Protein AF-A0A5Q4H121-F1 (afdb_monomer_lite)

Structure (mmCIF, N/CA/C/O backbone):
data_AF-A0A5Q4H121-F1
#
_entry.id   AF-A0A5Q4H121-F1
#
loop_
_atom_site.group_PDB
_atom_site.id
_atom_site.type_symbol
_atom_site.label_atom_id
_atom_site.label_alt_id
_atom_site.label_comp_id
_atom_site.label_asym_id
_atom_site.label_entity_id
_atom_site.label_seq_id
_atom_site.pdbx_PDB_ins_code
_atom_site.Cartn_x
_atom_site.Cartn_y
_atom_site.Cartn_z
_atom_site.occupancy
_atom_site.B_iso_or_equiv
_atom_site.auth_seq_id
_atom_site.auth_comp_id
_atom_site.auth_asym_id
_atom_site.auth_atom_id
_atom_site.pdbx_PDB_model_num
ATOM 1 N N . MET A 1 1 ? -42.934 6.478 48.975 1.00 35.84 1 MET A N 1
ATOM 2 C CA . MET A 1 1 ? -43.437 5.858 47.732 1.00 35.84 1 MET A CA 1
ATOM 3 C C . MET A 1 1 ? -42.306 5.049 47.126 1.00 35.84 1 MET A C 1
ATOM 5 O O . MET A 1 1 ? -41.445 5.609 46.466 1.00 35.84 1 MET A O 1
ATOM 9 N N . SER A 1 2 ? -42.240 3.762 47.444 1.00 44.06 2 SER A N 1
ATOM 10 C CA . SER A 1 2 ? -41.213 2.835 46.962 1.00 44.06 2 SER A CA 1
ATOM 11 C C . SER A 1 2 ? -41.875 1.890 45.965 1.00 44.06 2 SER A C 1
ATOM 13 O O . SER A 1 2 ? -42.399 0.849 46.344 1.00 44.06 2 SER A O 1
ATOM 15 N N . GLY A 1 3 ? -41.929 2.310 44.700 1.00 50.41 3 GLY A N 1
ATOM 16 C CA . GLY A 1 3 ? -42.356 1.441 43.606 1.00 50.41 3 GLY A CA 1
ATOM 17 C C . GLY A 1 3 ? -41.264 0.415 43.315 1.00 50.41 3 GLY A C 1
ATOM 18 O O . GLY A 1 3 ? -40.099 0.787 43.161 1.00 50.41 3 GLY A O 1
ATOM 19 N N . SER A 1 4 ? -41.620 -0.868 43.277 1.00 53.59 4 SER A N 1
ATOM 20 C CA . SER A 1 4 ? -40.728 -1.918 42.792 1.00 53.59 4 SER A CA 1
ATOM 21 C C . SER A 1 4 ? -40.467 -1.703 41.298 1.00 53.59 4 SER A C 1
ATOM 23 O O . SER A 1 4 ? -41.396 -1.583 40.501 1.00 53.59 4 SER A O 1
ATOM 25 N N . ALA A 1 5 ? -39.196 -1.602 40.911 1.00 60.19 5 ALA A N 1
ATOM 26 C CA . ALA A 1 5 ? -38.802 -1.531 39.510 1.00 60.19 5 ALA A CA 1
ATOM 27 C C . ALA A 1 5 ? -38.910 -2.930 38.885 1.00 60.19 5 ALA A C 1
ATOM 29 O O . ALA A 1 5 ? -38.415 -3.905 39.454 1.00 60.19 5 ALA A O 1
ATOM 30 N N . HIS A 1 6 ? -39.557 -3.036 37.723 1.00 54.53 6 HIS A N 1
ATOM 31 C CA . HIS A 1 6 ? -39.726 -4.301 37.010 1.00 54.53 6 HIS A CA 1
ATOM 32 C C . HIS A 1 6 ? -38.484 -4.580 36.149 1.00 54.53 6 HIS A C 1
ATOM 34 O O . HIS A 1 6 ? -38.375 -4.116 35.015 1.00 54.53 6 HIS A O 1
ATOM 40 N N . ILE A 1 7 ? -37.504 -5.279 36.726 1.00 62.91 7 ILE A N 1
ATOM 41 C CA . ILE A 1 7 ? -36.256 -5.643 36.042 1.00 62.91 7 ILE A CA 1
ATOM 42 C C . ILE A 1 7 ? -36.539 -6.844 35.138 1.00 62.91 7 ILE A C 1
ATOM 44 O O . ILE A 1 7 ? -36.880 -7.916 35.626 1.00 62.91 7 ILE A O 1
ATOM 48 N N . THR A 1 8 ? -36.424 -6.655 33.824 1.00 66.81 8 THR A N 1
ATOM 49 C CA . THR A 1 8 ? -36.799 -7.667 32.822 1.00 66.81 8 THR A CA 1
ATOM 50 C C . THR A 1 8 ? -35.635 -8.559 32.388 1.00 66.81 8 THR A C 1
ATOM 52 O O . THR A 1 8 ? -35.878 -9.711 32.049 1.00 66.81 8 THR A O 1
ATOM 55 N N . SER A 1 9 ? -34.384 -8.078 32.400 1.00 70.00 9 SER A N 1
ATOM 56 C CA . SER A 1 9 ? -33.215 -8.930 32.123 1.00 70.00 9 SER A CA 1
ATOM 57 C C . SER A 1 9 ? -31.895 -8.293 32.570 1.00 70.00 9 SER A C 1
ATOM 59 O O . SER A 1 9 ? -31.351 -7.417 31.898 1.00 70.00 9 SER A O 1
ATOM 61 N N . THR A 1 10 ? -31.356 -8.746 33.704 1.00 79.00 10 THR A N 1
ATOM 62 C CA . THR A 1 10 ? -29.970 -8.442 34.114 1.00 79.00 10 THR A CA 1
ATOM 63 C C . THR A 1 10 ? -28.960 -9.188 33.233 1.00 79.00 10 THR A C 1
ATOM 65 O O . THR A 1 10 ? -27.853 -8.702 32.998 1.00 79.00 10 THR A O 1
ATOM 68 N N . ASP A 1 11 ? -29.359 -10.337 32.684 1.00 84.25 11 ASP A N 1
ATOM 69 C CA . ASP A 1 11 ? -28.524 -11.165 31.812 1.00 84.25 11 ASP A CA 1
ATOM 70 C C . ASP A 1 11 ? -28.202 -10.476 30.486 1.00 84.25 11 ASP A C 1
ATOM 72 O O . ASP A 1 11 ? -27.066 -10.559 30.029 1.00 84.25 11 ASP A O 1
ATOM 76 N N . ALA A 1 12 ? -29.128 -9.683 29.935 1.00 88.25 12 ALA A N 1
ATOM 77 C CA . ALA A 1 12 ? -28.879 -8.896 28.727 1.00 88.25 12 ALA A CA 1
ATOM 78 C C . ALA A 1 12 ? -27.703 -7.911 28.887 1.00 88.25 12 ALA A C 1
ATOM 80 O O . ALA A 1 12 ? -26.950 -7.676 27.944 1.00 88.25 12 ALA A O 1
ATOM 81 N N . ILE A 1 13 ? -27.505 -7.345 30.086 1.00 89.44 13 ILE A N 1
ATOM 82 C CA . ILE A 1 13 ? -26.379 -6.435 30.364 1.00 89.44 13 ILE A CA 1
ATOM 83 C C . ILE A 1 13 ? -25.061 -7.215 30.419 1.00 89.44 13 ILE A C 1
ATOM 85 O O . ILE A 1 13 ? -24.038 -6.730 29.930 1.00 89.44 13 ILE A O 1
ATOM 89 N N . ARG A 1 14 ? -25.078 -8.429 30.988 1.00 90.44 14 ARG A N 1
ATOM 90 C CA . ARG A 1 14 ? -23.909 -9.320 31.028 1.00 90.44 14 ARG A CA 1
ATOM 91 C C . ARG A 1 14 ? -23.522 -9.795 29.629 1.00 90.44 14 ARG A C 1
ATOM 93 O O . ARG A 1 14 ? -22.347 -9.734 29.280 1.00 90.44 14 ARG A O 1
ATOM 100 N N . GLU A 1 15 ? -24.500 -10.196 28.825 1.00 92.19 15 GLU A N 1
ATOM 101 C CA . GLU A 1 15 ? -24.297 -10.617 27.437 1.00 92.19 15 GLU A CA 1
ATOM 102 C C . GLU A 1 15 ? -23.758 -9.468 26.579 1.00 92.19 15 GLU A C 1
ATOM 104 O O . GLU A 1 15 ? -22.763 -9.633 25.879 1.00 92.19 15 GLU A O 1
ATOM 109 N N . PHE A 1 16 ? -24.323 -8.263 26.711 1.00 92.56 16 PHE A N 1
ATOM 110 C CA . PHE A 1 16 ? -23.808 -7.084 26.015 1.00 92.56 16 PHE A CA 1
ATOM 111 C C . PHE A 1 16 ? -22.363 -6.752 26.413 1.00 92.56 16 PHE A C 1
ATOM 113 O O . PHE A 1 16 ? -21.539 -6.435 25.556 1.00 92.56 16 PHE A O 1
ATOM 120 N N . ARG A 1 17 ? -22.021 -6.858 27.705 1.00 94.81 17 ARG A N 1
ATOM 121 C CA . ARG A 1 17 ? -20.640 -6.678 28.176 1.00 94.81 17 ARG A CA 1
ATOM 122 C C . ARG A 1 17 ? -19.696 -7.713 27.555 1.00 94.81 17 ARG A C 1
ATOM 124 O O . ARG A 1 17 ? -18.610 -7.327 27.131 1.00 94.81 17 ARG A O 1
ATOM 131 N N . ALA A 1 18 ? -20.092 -8.983 27.503 1.00 94.94 18 ALA A N 1
ATOM 132 C CA . ALA A 1 18 ? -19.292 -10.042 26.889 1.00 94.94 18 ALA A CA 1
ATOM 133 C C . ALA A 1 18 ? -19.081 -9.788 25.387 1.00 94.94 18 ALA A C 1
ATOM 135 O O . ALA A 1 18 ? -17.943 -9.787 24.924 1.00 94.94 18 ALA A O 1
ATOM 136 N N . ALA A 1 19 ? -20.146 -9.440 24.659 1.00 96.06 19 ALA A N 1
ATOM 137 C CA . ALA A 1 19 ? -20.067 -9.090 23.241 1.00 96.06 19 ALA A CA 1
ATOM 138 C C . ALA A 1 19 ? -19.142 -7.886 22.982 1.00 96.06 19 ALA A C 1
ATOM 140 O O . ALA A 1 19 ? -18.393 -7.867 22.009 1.00 96.06 19 ALA A O 1
ATOM 141 N N . LEU A 1 20 ? -19.139 -6.883 23.869 1.00 96.00 20 LEU A N 1
ATOM 142 C CA . LEU A 1 20 ? -18.186 -5.775 23.786 1.00 96.00 20 LEU A CA 1
ATOM 143 C C . LEU A 1 20 ? -16.739 -6.246 24.003 1.00 96.00 20 LEU A C 1
ATOM 145 O O . LEU A 1 20 ? -15.843 -5.801 23.295 1.00 96.00 20 LEU A O 1
ATOM 149 N N . GLN A 1 21 ? -16.482 -7.149 24.948 1.00 96.31 21 GLN A N 1
ATOM 150 C CA . GLN A 1 21 ? -15.130 -7.683 25.152 1.00 96.31 21 GLN A CA 1
ATOM 151 C C . GLN A 1 21 ? -14.617 -8.450 23.928 1.00 96.31 21 GLN A C 1
ATOM 153 O O . GLN A 1 21 ? -13.456 -8.291 23.560 1.00 96.31 21 GLN A O 1
ATOM 158 N N . GLU A 1 22 ? -15.475 -9.234 23.276 1.00 96.94 22 GLU A N 1
ATOM 159 C CA . GLU A 1 22 ? -15.139 -9.906 22.015 1.00 96.94 22 GLU A CA 1
ATOM 160 C C . GLU A 1 22 ? -14.856 -8.888 20.903 1.00 96.94 22 GLU A C 1
ATOM 162 O O . GLU A 1 22 ? -13.819 -8.960 20.242 1.00 96.94 22 GLU A O 1
ATOM 167 N N . TYR A 1 23 ? -15.711 -7.870 20.776 1.00 95.69 23 TYR A N 1
ATOM 168 C CA . TYR A 1 23 ? -15.521 -6.785 19.816 1.00 95.69 23 TYR A CA 1
ATOM 169 C C . TYR A 1 23 ? -14.195 -6.032 20.009 1.00 95.69 23 TYR A C 1
ATOM 171 O O . TYR A 1 23 ? -13.566 -5.667 19.018 1.00 95.69 23 TYR A O 1
ATOM 179 N N . ASP A 1 24 ? -13.736 -5.816 21.249 1.00 96.75 24 ASP A N 1
ATOM 180 C CA . ASP A 1 24 ? -12.435 -5.183 21.528 1.00 96.75 24 ASP A CA 1
ATOM 181 C C . ASP A 1 24 ? -11.267 -5.987 20.946 1.00 96.75 24 ASP A C 1
ATOM 183 O O . ASP A 1 24 ? -10.360 -5.422 20.332 1.00 96.75 24 ASP A O 1
ATOM 187 N N . LEU A 1 25 ? -11.308 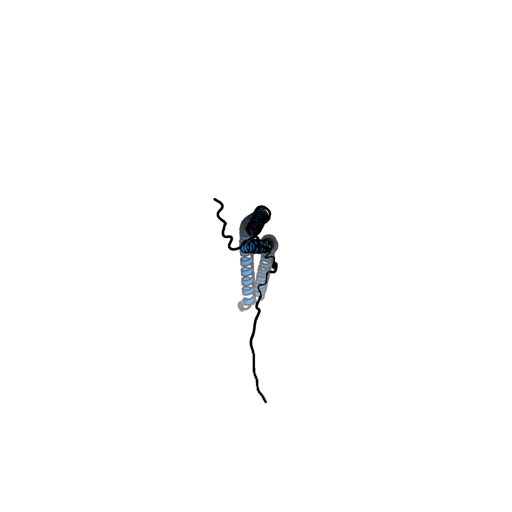-7.313 21.083 1.00 96.12 25 LEU A N 1
ATOM 188 C CA . LEU A 1 25 ? -10.287 -8.191 20.513 1.00 96.12 25 LEU A CA 1
ATOM 189 C C . LEU A 1 25 ? -10.312 -8.135 18.981 1.00 96.12 25 LEU A C 1
ATOM 191 O O . LEU A 1 25 ? -9.265 -7.952 18.356 1.00 96.12 25 LEU A O 1
ATOM 195 N N . GLU A 1 26 ? -11.502 -8.231 18.385 1.00 97.75 26 GLU A N 1
ATOM 196 C CA . GLU A 1 26 ? -11.682 -8.188 16.931 1.00 97.75 26 GLU A CA 1
ATOM 197 C C . GLU A 1 26 ? -11.215 -6.861 16.326 1.00 97.75 26 GLU A C 1
ATOM 199 O O . GLU A 1 26 ? -10.491 -6.842 15.327 1.00 97.75 26 GLU A O 1
ATOM 204 N N . ILE A 1 27 ? -11.588 -5.729 16.930 1.00 97.19 27 ILE A N 1
ATOM 205 C CA . ILE A 1 27 ? -11.243 -4.420 16.378 1.00 97.19 27 ILE A CA 1
ATOM 206 C C . ILE A 1 27 ? -9.757 -4.102 16.538 1.00 97.19 27 ILE A C 1
ATOM 208 O O . ILE A 1 27 ? -9.165 -3.492 15.646 1.00 97.19 27 ILE A O 1
ATOM 212 N N . ARG A 1 28 ? -9.124 -4.541 17.633 1.00 96.81 28 ARG A N 1
ATOM 213 C CA . ARG A 1 28 ? -7.676 -4.386 17.828 1.00 96.81 28 ARG A CA 1
ATOM 214 C C . ARG A 1 28 ? -6.895 -5.185 16.794 1.00 96.81 28 ARG A C 1
ATOM 216 O O . ARG A 1 28 ? -5.954 -4.645 16.207 1.00 96.81 28 ARG A O 1
ATOM 223 N N . ASP A 1 29 ? -7.309 -6.421 16.528 1.00 97.50 29 ASP A N 1
ATOM 224 C CA . ASP A 1 29 ? -6.712 -7.238 15.472 1.00 97.50 29 ASP A CA 1
ATOM 225 C C . ASP A 1 29 ? -6.911 -6.593 14.091 1.00 97.50 29 ASP A C 1
ATOM 227 O O . ASP A 1 29 ? -5.948 -6.391 13.348 1.00 97.50 29 ASP A O 1
ATOM 231 N N . ALA A 1 30 ? -8.127 -6.134 13.779 1.00 97.44 30 ALA A N 1
ATOM 232 C CA . ALA A 1 30 ? -8.415 -5.441 12.525 1.00 97.44 30 ALA A CA 1
ATOM 233 C C . ALA A 1 30 ? -7.553 -4.177 12.335 1.00 97.44 30 ALA A C 1
ATOM 235 O O . ALA A 1 30 ? -6.999 -3.959 11.253 1.00 97.44 30 ALA A O 1
ATOM 236 N N . ILE A 1 31 ? -7.380 -3.354 13.378 1.00 96.94 31 ILE A N 1
ATOM 237 C CA . ILE A 1 31 ? -6.499 -2.176 13.340 1.00 96.94 31 ILE A CA 1
ATOM 238 C C . ILE A 1 31 ? -5.052 -2.596 13.062 1.00 96.94 31 ILE A C 1
ATOM 240 O O . ILE A 1 31 ? -4.403 -2.011 12.191 1.00 96.94 31 ILE A O 1
ATOM 244 N N . ALA A 1 32 ? -4.544 -3.618 13.757 1.00 96.38 32 ALA A N 1
ATOM 245 C CA . ALA A 1 32 ? -3.180 -4.104 13.570 1.00 96.38 32 ALA A CA 1
ATOM 246 C C . ALA A 1 32 ? -2.942 -4.609 12.135 1.00 96.38 32 ALA A C 1
ATOM 248 O O . ALA A 1 32 ? -1.938 -4.253 11.505 1.00 96.38 32 ALA A O 1
ATOM 249 N N . GLN A 1 33 ? -3.888 -5.373 11.584 1.00 97.06 33 GLN A N 1
ATOM 250 C CA . GLN A 1 33 ? -3.829 -5.851 10.204 1.00 97.06 33 GLN A CA 1
ATOM 251 C C . GLN A 1 33 ? -3.822 -4.694 9.201 1.00 97.06 33 GLN A C 1
ATOM 253 O O . GLN A 1 33 ? -3.001 -4.675 8.279 1.00 97.06 33 GLN A O 1
ATOM 258 N N . LEU A 1 34 ? -4.696 -3.702 9.382 1.00 96.44 34 LEU A N 1
ATOM 259 C CA . LEU A 1 34 ? -4.767 -2.552 8.484 1.00 96.44 34 LEU A CA 1
ATOM 260 C C . LEU A 1 34 ? -3.489 -1.705 8.531 1.00 96.44 34 LEU A C 1
ATOM 262 O O . LEU A 1 34 ? -2.991 -1.310 7.475 1.00 96.44 34 LEU A O 1
ATOM 266 N N . LEU A 1 35 ? -2.914 -1.479 9.716 1.00 95.50 35 LEU A N 1
ATOM 267 C CA . LEU A 1 35 ? -1.634 -0.778 9.868 1.00 95.50 35 LEU A CA 1
ATOM 268 C C . LEU A 1 35 ? -0.490 -1.523 9.169 1.00 95.50 35 LEU A C 1
ATOM 270 O O . LEU A 1 35 ? 0.343 -0.901 8.503 1.00 95.50 35 LEU A O 1
ATOM 274 N N . LEU A 1 36 ? -0.466 -2.856 9.257 1.00 96.69 36 LEU A N 1
ATOM 275 C CA . LEU A 1 36 ? 0.520 -3.673 8.552 1.00 96.69 36 LEU A CA 1
ATOM 276 C C . LEU A 1 36 ? 0.379 -3.551 7.028 1.00 96.69 36 LEU A C 1
ATOM 278 O O . LEU A 1 36 ? 1.380 -3.370 6.330 1.00 96.69 36 LEU A O 1
ATOM 282 N N . GLN A 1 37 ? -0.848 -3.615 6.500 1.00 96.31 37 GLN A N 1
ATOM 283 C CA . GLN A 1 37 ? -1.094 -3.434 5.064 1.00 96.31 37 GLN A CA 1
ATOM 284 C C . GLN A 1 37 ? -0.724 -2.024 4.597 1.00 96.31 37 GLN A C 1
ATOM 286 O O . GLN A 1 37 ? -0.125 -1.858 3.531 1.00 96.31 37 GLN A O 1
ATOM 291 N N . LEU A 1 38 ? -1.020 -1.007 5.404 1.00 96.19 38 LEU A N 1
ATOM 292 C CA . LEU A 1 38 ? -0.666 0.377 5.115 1.00 96.19 38 LEU A CA 1
ATOM 293 C C . LEU A 1 38 ? 0.850 0.562 5.019 1.00 96.19 38 LEU A C 1
ATOM 295 O O . LEU A 1 38 ? 1.356 1.109 4.041 1.00 96.19 38 LEU A O 1
ATOM 299 N N . ARG A 1 39 ? 1.595 0.024 5.987 1.00 95.38 39 ARG A N 1
ATOM 300 C CA . ARG A 1 39 ? 3.058 0.053 5.956 1.00 95.38 39 ARG A CA 1
ATOM 301 C C . ARG A 1 39 ? 3.611 -0.687 4.739 1.00 95.38 39 ARG A C 1
ATOM 303 O O . ARG A 1 39 ? 4.455 -0.150 4.030 1.00 95.38 39 ARG A O 1
ATOM 310 N N . ARG A 1 40 ? 3.107 -1.891 4.451 1.00 96.62 40 ARG A N 1
ATOM 311 C CA . ARG A 1 40 ? 3.551 -2.693 3.300 1.00 96.62 40 ARG A CA 1
ATOM 312 C C . ARG A 1 40 ? 3.297 -1.987 1.969 1.00 96.62 40 ARG A C 1
ATOM 314 O O . ARG A 1 40 ? 4.131 -2.048 1.067 1.00 96.62 40 ARG A O 1
ATOM 321 N N . THR A 1 41 ? 2.141 -1.344 1.825 1.00 95.56 41 THR A N 1
ATOM 322 C CA . THR A 1 41 ? 1.799 -0.597 0.608 1.00 95.56 41 THR A CA 1
ATOM 323 C C . THR A 1 41 ? 2.679 0.638 0.446 1.00 95.56 41 THR A C 1
ATOM 325 O O . THR A 1 41 ? 3.172 0.869 -0.660 1.00 95.56 41 THR A O 1
ATOM 328 N N . LEU A 1 42 ? 2.951 1.374 1.528 1.00 96.31 42 LEU A N 1
ATOM 329 C CA . LEU A 1 42 ? 3.919 2.472 1.522 1.00 96.31 42 LEU A CA 1
ATOM 330 C C . LEU A 1 42 ? 5.312 1.993 1.118 1.00 96.31 42 LEU A C 1
ATOM 332 O O . LEU A 1 42 ? 5.871 2.527 0.162 1.00 96.31 42 LEU A O 1
ATOM 336 N N . ASP A 1 43 ? 5.829 0.948 1.765 1.00 96.31 43 ASP A N 1
ATOM 337 C CA . ASP A 1 43 ? 7.159 0.407 1.477 1.00 96.31 43 ASP A CA 1
ATOM 338 C C . ASP A 1 43 ? 7.288 -0.012 0.006 1.00 96.31 43 ASP A C 1
ATOM 340 O O . ASP A 1 43 ? 8.267 0.330 -0.664 1.00 96.31 43 ASP A O 1
ATOM 344 N N . TRP A 1 44 ? 6.262 -0.663 -0.544 1.00 96.75 44 TRP A N 1
ATOM 345 C CA . TRP A 1 44 ? 6.243 -1.070 -1.946 1.00 96.75 44 TRP A CA 1
ATOM 346 C C . TRP A 1 44 ? 6.243 0.118 -2.921 1.00 96.75 44 TRP A C 1
ATOM 348 O O . TRP A 1 44 ? 6.913 0.081 -3.958 1.00 96.75 44 TRP A O 1
ATOM 358 N N . VAL A 1 45 ? 5.509 1.197 -2.631 1.00 96.25 45 VAL A N 1
ATOM 359 C CA . VAL A 1 45 ? 5.507 2.389 -3.497 1.00 96.25 45 VAL A CA 1
ATOM 360 C C . VAL A 1 45 ? 6.811 3.180 -3.351 1.00 96.25 45 VAL A C 1
ATOM 362 O O . VAL A 1 45 ? 7.397 3.583 -4.362 1.00 96.25 45 VAL A O 1
ATOM 365 N N . GLU A 1 46 ? 7.258 3.413 -2.116 1.00 94.88 46 GLU A N 1
ATOM 366 C CA . GLU A 1 46 ? 8.388 4.286 -1.784 1.00 94.88 46 GLU A CA 1
ATOM 367 C C . GLU A 1 46 ? 9.750 3.661 -2.078 1.00 94.88 46 GLU A C 1
ATOM 369 O O . GLU A 1 46 ? 10.659 4.388 -2.480 1.00 94.88 46 GLU A O 1
ATOM 374 N N . HIS A 1 47 ? 9.884 2.341 -1.940 1.00 94.81 47 HIS A N 1
ATOM 375 C CA . HIS A 1 47 ? 11.152 1.641 -2.130 1.00 94.81 47 HIS A CA 1
ATOM 376 C C . HIS A 1 47 ? 11.137 0.798 -3.404 1.00 94.81 47 HIS A C 1
ATOM 378 O O . HIS A 1 47 ? 11.894 1.087 -4.337 1.00 94.81 47 HIS A O 1
ATOM 384 N N . ASP A 1 48 ? 10.252 -0.200 -3.494 1.00 96.31 48 ASP A N 1
ATOM 385 C CA . ASP A 1 48 ? 10.280 -1.156 -4.607 1.00 96.31 48 ASP A CA 1
ATOM 386 C C . ASP A 1 48 ? 10.007 -0.465 -5.943 1.00 96.31 48 ASP A C 1
ATOM 388 O O . ASP A 1 48 ? 10.820 -0.510 -6.870 1.00 96.31 48 ASP A O 1
ATOM 392 N N . ARG A 1 49 ? 8.870 0.228 -6.062 1.00 96.06 49 ARG A N 1
ATOM 393 C CA . ARG A 1 49 ? 8.471 0.870 -7.322 1.00 96.06 49 ARG A CA 1
ATOM 394 C C . ARG A 1 49 ? 9.298 2.102 -7.641 1.00 96.06 49 ARG A C 1
ATOM 396 O O . ARG A 1 49 ? 9.579 2.334 -8.820 1.00 96.06 49 ARG A O 1
ATOM 403 N N . ALA A 1 50 ? 9.727 2.850 -6.628 1.00 93.88 50 ALA A N 1
ATOM 404 C CA . ALA A 1 50 ? 10.621 3.984 -6.821 1.00 93.88 50 ALA A CA 1
ATOM 405 C C . ALA A 1 50 ? 11.998 3.564 -7.360 1.00 93.88 50 ALA A C 1
ATOM 407 O O . ALA A 1 50 ? 12.583 4.313 -8.140 1.00 93.88 50 ALA A O 1
ATOM 408 N N . ARG A 1 51 ? 12.496 2.371 -7.003 1.00 96.25 51 ARG A N 1
ATOM 409 C CA . ARG A 1 51 ? 13.753 1.817 -7.530 1.00 96.25 51 ARG A CA 1
ATOM 410 C C . ARG A 1 51 ? 13.572 1.106 -8.872 1.00 96.25 51 ARG A C 1
ATOM 412 O O . ARG A 1 51 ? 14.394 1.287 -9.769 1.00 96.25 51 ARG A O 1
ATOM 419 N N . TYR A 1 52 ? 12.503 0.322 -9.014 1.00 97.75 52 TYR A N 1
ATOM 420 C CA . TYR A 1 52 ? 12.249 -0.523 -10.182 1.00 97.75 52 TYR A CA 1
ATOM 421 C C . TYR A 1 52 ? 12.120 0.288 -11.476 1.00 97.75 52 TYR A C 1
ATOM 423 O O . TYR A 1 52 ? 12.846 0.042 -12.434 1.00 97.75 52 TYR A O 1
ATOM 431 N N . TRP A 1 53 ? 11.240 1.294 -11.516 1.00 97.75 53 TRP A N 1
ATOM 432 C CA . TRP A 1 53 ? 10.954 1.989 -12.777 1.00 97.75 53 TRP A CA 1
ATOM 433 C C . TRP A 1 53 ? 12.133 2.794 -13.341 1.00 97.75 53 TRP A C 1
ATOM 435 O O . TRP A 1 53 ? 12.345 2.729 -14.548 1.00 97.75 53 TRP A O 1
ATOM 445 N N . PRO A 1 54 ? 12.946 3.511 -12.542 1.00 96.88 54 PRO A N 1
ATOM 446 C CA . PRO A 1 54 ? 14.165 4.129 -13.059 1.00 96.88 54 PRO A CA 1
ATOM 447 C C . PRO A 1 54 ? 15.196 3.119 -13.573 1.00 96.88 54 PRO A C 1
ATOM 449 O O . PRO A 1 54 ? 15.900 3.419 -14.532 1.00 96.88 54 PRO A O 1
ATOM 452 N N . ALA A 1 55 ? 15.307 1.937 -12.957 1.00 97.75 55 ALA A N 1
ATOM 453 C CA . ALA A 1 55 ? 16.166 0.871 -13.473 1.00 97.75 55 ALA A CA 1
ATOM 454 C C . ALA A 1 55 ? 15.647 0.344 -14.821 1.00 97.75 55 ALA A C 1
ATOM 456 O O . ALA A 1 55 ? 16.417 0.228 -15.768 1.00 97.75 55 ALA A O 1
ATOM 457 N N . GLU A 1 56 ? 14.335 0.141 -14.938 1.00 97.75 56 GLU A N 1
ATOM 458 C CA . GLU A 1 56 ? 13.682 -0.250 -16.191 1.00 97.75 56 GLU A CA 1
ATOM 459 C C . GLU A 1 56 ? 13.821 0.796 -17.298 1.00 97.75 56 GLU A C 1
ATOM 461 O O . GLU A 1 56 ? 13.964 0.427 -18.456 1.00 97.75 56 GLU A O 1
ATOM 466 N N . VAL A 1 57 ? 13.808 2.094 -16.975 1.00 98.12 57 VAL A N 1
ATOM 467 C CA . VAL A 1 57 ? 14.070 3.148 -17.971 1.00 98.12 57 VAL A CA 1
ATOM 468 C C . VAL A 1 57 ? 15.479 3.010 -18.546 1.00 98.12 57 VAL A C 1
ATOM 470 O O . VAL A 1 57 ? 15.637 3.117 -19.758 1.00 98.12 57 VAL A O 1
ATOM 473 N N . ARG A 1 58 ? 16.487 2.736 -17.706 1.00 97.88 58 ARG A N 1
ATOM 474 C CA . ARG A 1 58 ? 17.868 2.515 -18.169 1.00 97.88 58 ARG A CA 1
ATOM 475 C C . ARG A 1 58 ? 17.948 1.276 -19.058 1.00 97.88 58 ARG A C 1
ATOM 477 O O . ARG A 1 58 ? 18.341 1.394 -20.209 1.00 97.88 58 ARG A O 1
ATOM 484 N N . ALA A 1 59 ? 17.441 0.141 -18.577 1.00 97.75 59 ALA A N 1
ATOM 485 C CA . ALA A 1 59 ? 17.435 -1.108 -19.338 1.00 97.75 59 ALA A CA 1
ATOM 486 C C . ALA A 1 59 ? 16.682 -0.985 -20.678 1.00 97.75 59 ALA A C 1
ATOM 488 O O . ALA A 1 59 ? 17.134 -1.492 -21.701 1.00 97.75 59 ALA A O 1
ATOM 489 N N . ALA A 1 60 ? 15.545 -0.283 -20.699 1.00 97.00 60 ALA A N 1
ATOM 490 C CA . ALA A 1 60 ? 14.789 -0.047 -21.925 1.00 97.00 60 ALA A CA 1
ATOM 491 C C . ALA A 1 60 ? 15.507 0.916 -22.882 1.00 97.00 60 ALA A C 1
ATOM 493 O O . ALA A 1 60 ? 15.418 0.731 -24.092 1.00 97.00 60 ALA A O 1
ATOM 494 N N . SER A 1 61 ? 16.217 1.921 -22.361 1.00 97.62 61 SER A N 1
ATOM 495 C CA . SER A 1 61 ? 17.057 2.814 -23.167 1.00 97.62 61 SER A CA 1
ATOM 496 C C . SER A 1 61 ? 18.201 2.045 -23.826 1.00 97.62 61 SER A C 1
ATOM 498 O O . SER A 1 61 ? 18.414 2.185 -25.028 1.00 97.62 61 SER A O 1
ATOM 500 N N . ASP A 1 62 ? 18.883 1.183 -23.071 1.00 98.12 62 ASP A N 1
ATOM 501 C CA . ASP A 1 62 ? 19.959 0.337 -23.593 1.00 98.12 62 ASP A CA 1
ATOM 502 C C . ASP A 1 62 ? 19.425 -0.610 -24.680 1.00 98.12 62 ASP A C 1
ATOM 504 O O . ASP A 1 62 ? 20.020 -0.735 -25.749 1.00 98.12 62 ASP A O 1
ATOM 508 N N . ALA A 1 63 ? 18.245 -1.204 -24.466 1.00 97.56 63 ALA A N 1
ATOM 509 C CA . ALA A 1 63 ? 17.583 -2.050 -25.459 1.00 97.56 63 ALA A CA 1
ATOM 510 C C . ALA A 1 63 ? 17.204 -1.293 -26.745 1.00 97.56 63 ALA A C 1
ATOM 512 O O . ALA A 1 63 ? 17.251 -1.869 -27.831 1.00 97.56 63 ALA A O 1
ATOM 513 N N . VAL A 1 64 ? 16.835 -0.010 -26.650 1.00 98.06 64 VAL A N 1
ATOM 514 C CA . VAL A 1 64 ? 16.576 0.823 -27.835 1.00 98.06 64 VAL A CA 1
ATOM 515 C C . VAL A 1 64 ? 17.857 1.055 -28.625 1.00 98.06 64 VAL A C 1
ATOM 517 O O . VAL A 1 64 ? 17.817 0.920 -29.845 1.00 98.06 64 VAL A O 1
ATOM 520 N N . ILE A 1 65 ? 18.972 1.356 -27.956 1.00 98.00 65 ILE A N 1
ATOM 521 C CA . ILE A 1 65 ? 20.275 1.548 -28.612 1.00 98.00 65 ILE A CA 1
ATOM 522 C C . ILE A 1 65 ? 20.697 0.256 -29.321 1.00 98.00 65 ILE A C 1
ATOM 524 O O . ILE A 1 65 ? 20.976 0.278 -30.516 1.00 98.00 65 ILE A O 1
ATOM 528 N N . GLN A 1 66 ? 20.630 -0.888 -28.632 1.00 97.38 66 GLN A N 1
ATOM 529 C CA . GLN A 1 66 ? 20.959 -2.183 -29.238 1.00 97.38 66 GLN A CA 1
ATOM 530 C C . GLN A 1 66 ? 20.084 -2.494 -30.459 1.00 97.38 66 GLN A C 1
ATOM 532 O O . GLN A 1 66 ? 20.603 -2.863 -31.508 1.00 97.38 66 GLN A O 1
ATOM 537 N N . ALA A 1 67 ? 18.770 -2.263 -30.369 1.00 96.81 67 ALA A N 1
ATOM 538 C CA . ALA A 1 67 ? 17.864 -2.487 -31.494 1.00 96.81 67 ALA A CA 1
ATOM 539 C C . ALA A 1 67 ? 18.108 -1.520 -32.672 1.00 96.81 67 ALA A C 1
ATOM 541 O O . ALA A 1 67 ? 17.855 -1.880 -33.822 1.00 96.81 67 ALA A O 1
ATOM 542 N N . GLN A 1 68 ? 18.587 -0.296 -32.414 1.00 96.75 68 GLN A N 1
ATOM 543 C CA . GLN A 1 68 ? 19.020 0.630 -33.467 1.00 96.75 68 GLN A CA 1
ATOM 544 C C . GLN A 1 68 ? 20.278 0.119 -34.166 1.00 96.75 68 GLN A C 1
ATOM 546 O O . GLN A 1 68 ? 20.325 0.120 -35.396 1.00 96.75 68 GLN A O 1
ATOM 551 N N . ASP A 1 69 ? 21.256 -0.358 -33.397 1.00 97.00 69 ASP A N 1
ATOM 552 C CA . ASP A 1 69 ? 22.498 -0.907 -33.934 1.00 97.00 69 ASP A CA 1
ATOM 553 C C . ASP A 1 69 ? 22.245 -2.187 -34.744 1.00 97.00 69 ASP A C 1
ATOM 555 O O . ASP A 1 69 ? 22.801 -2.351 -35.829 1.00 97.00 69 ASP A O 1
ATOM 559 N N . ASP A 1 70 ? 21.372 -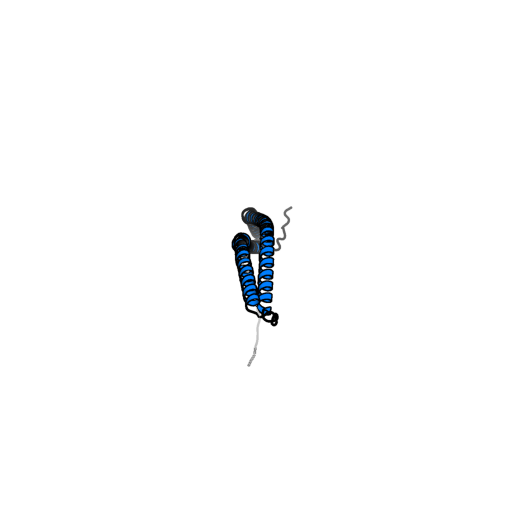3.079 -34.263 1.00 94.12 70 ASP A N 1
ATOM 560 C CA . ASP A 1 70 ? 20.942 -4.285 -34.984 1.00 94.12 70 ASP A CA 1
ATOM 561 C C . ASP A 1 70 ? 20.258 -3.949 -36.307 1.00 94.12 70 ASP A C 1
ATOM 563 O O . ASP A 1 70 ? 20.546 -4.564 -37.338 1.00 94.12 70 ASP A O 1
ATOM 567 N N . LEU A 1 71 ? 19.369 -2.953 -36.294 1.00 93.75 71 LEU A N 1
ATOM 568 C CA . LEU A 1 71 ? 18.705 -2.494 -37.505 1.00 93.75 71 LEU A CA 1
ATOM 569 C C . LEU A 1 71 ? 19.717 -1.909 -38.498 1.00 93.75 71 LEU A C 1
ATOM 571 O O . LEU A 1 71 ? 19.682 -2.273 -39.670 1.00 93.75 71 LEU A O 1
ATOM 575 N N . ALA A 1 72 ? 20.653 -1.075 -38.040 1.00 92.44 72 ALA A N 1
ATOM 576 C CA . ALA A 1 72 ? 21.695 -0.494 -38.887 1.00 92.44 72 ALA A CA 1
ATOM 577 C C . ALA A 1 72 ? 22.647 -1.560 -39.466 1.00 92.44 72 ALA A C 1
ATOM 579 O O . ALA A 1 72 ? 23.023 -1.502 -40.642 1.00 92.44 72 ALA A O 1
ATOM 580 N N . ARG A 1 73 ? 23.004 -2.582 -38.674 1.00 91.38 73 ARG A N 1
ATOM 581 C CA . ARG A 1 73 ? 23.774 -3.744 -39.150 1.00 91.38 73 ARG A CA 1
ATOM 582 C C . ARG A 1 73 ? 23.013 -4.519 -40.221 1.00 91.38 73 ARG A C 1
ATOM 584 O O . ARG A 1 73 ? 23.582 -4.834 -41.260 1.00 91.38 73 ARG A O 1
ATOM 591 N N . CYS A 1 74 ? 21.731 -4.783 -39.995 1.00 89.62 74 CYS A N 1
ATOM 592 C CA . CYS A 1 74 ? 20.891 -5.477 -40.962 1.00 89.62 74 CYS A CA 1
ATOM 593 C C . CYS A 1 74 ? 20.753 -4.673 -42.269 1.00 89.62 74 CYS A C 1
ATOM 595 O O . CYS A 1 74 ? 20.962 -5.212 -43.353 1.00 89.62 74 CYS A O 1
ATOM 597 N N . GLU A 1 75 ? 20.489 -3.366 -42.181 1.00 87.69 75 GLU A N 1
ATOM 598 C CA . GLU A 1 75 ? 20.327 -2.498 -43.354 1.00 87.69 75 GLU A CA 1
ATOM 599 C C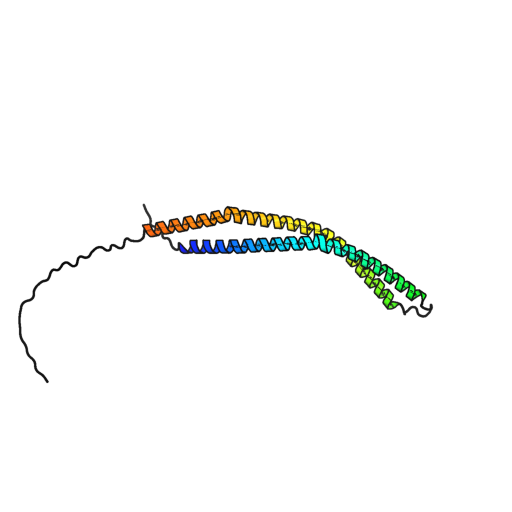 . GLU A 1 75 ? 21.622 -2.335 -44.163 1.00 87.69 75 GLU A C 1
ATOM 601 O O . GLU A 1 75 ? 21.555 -2.197 -45.383 1.00 87.69 75 GLU A O 1
ATOM 606 N N . SER A 1 76 ? 22.794 -2.400 -43.520 1.00 85.75 76 SER A N 1
ATOM 607 C CA . SER A 1 76 ? 24.092 -2.336 -44.212 1.00 85.75 76 SER A CA 1
ATOM 608 C C . SER A 1 76 ? 24.534 -3.666 -44.839 1.00 85.75 76 SER A C 1
ATOM 610 O O . SER A 1 76 ? 25.278 -3.653 -45.818 1.00 85.75 76 SER A O 1
ATOM 612 N N . ALA A 1 77 ? 24.065 -4.808 -44.326 1.00 82.56 77 ALA A N 1
ATOM 613 C CA . ALA A 1 77 ? 24.367 -6.135 -44.874 1.00 82.56 77 ALA A CA 1
ATOM 614 C C . ALA A 1 77 ? 23.536 -6.492 -46.126 1.00 82.56 77 ALA A C 1
ATOM 616 O O . ALA A 1 77 ? 23.903 -7.396 -46.880 1.00 82.56 77 ALA A O 1
ATOM 617 N N . ILE A 1 78 ? 22.419 -5.799 -46.359 1.00 75.69 78 ILE A N 1
ATOM 618 C CA . ILE A 1 78 ? 21.487 -6.074 -47.459 1.00 75.69 78 ILE A CA 1
ATOM 619 C C . ILE A 1 78 ? 21.893 -5.318 -48.734 1.00 75.69 78 ILE A C 1
ATOM 621 O O . ILE A 1 78 ? 22.152 -4.115 -48.715 1.00 75.69 78 ILE A O 1
ATOM 625 N N . ARG A 1 79 ? 21.888 -6.007 -49.886 1.00 66.62 79 ARG A N 1
ATOM 626 C CA . ARG A 1 79 ? 22.038 -5.368 -51.210 1.00 66.62 79 ARG A CA 1
ATOM 627 C C . ARG A 1 79 ? 20.851 -4.440 -51.487 1.00 66.62 79 ARG A C 1
ATOM 629 O O . ARG A 1 79 ? 19.721 -4.776 -51.156 1.00 66.62 79 ARG A O 1
ATOM 636 N N . ALA A 1 80 ? 21.085 -3.307 -52.154 1.00 62.66 80 ALA A N 1
ATOM 637 C CA . ALA A 1 80 ? 20.096 -2.234 -52.346 1.00 62.66 80 ALA A CA 1
ATOM 638 C C . ALA A 1 80 ? 18.726 -2.673 -52.925 1.00 62.66 80 ALA A C 1
ATOM 640 O O . ALA A 1 80 ? 17.732 -1.977 -52.710 1.00 62.66 80 ALA A O 1
ATOM 641 N N . GLU A 1 81 ? 18.668 -3.816 -53.614 1.00 60.94 81 GLU A N 1
ATOM 642 C CA . GLU A 1 81 ? 17.466 -4.393 -54.231 1.00 60.94 81 GLU A CA 1
ATOM 643 C C . GLU A 1 81 ? 16.573 -5.197 -53.257 1.00 60.94 81 GLU A C 1
ATOM 645 O O . GLU A 1 81 ? 15.382 -5.334 -53.521 1.00 60.94 81 GLU A O 1
ATOM 650 N N . ASP A 1 82 ? 17.075 -5.633 -52.089 1.00 64.44 82 ASP A N 1
ATOM 651 C CA . ASP A 1 82 ? 16.400 -6.604 -51.198 1.00 64.44 82 ASP A CA 1
ATOM 652 C C . ASP A 1 82 ? 15.970 -6.026 -49.827 1.00 64.44 82 ASP A C 1
ATOM 654 O O . ASP A 1 82 ? 15.988 -6.675 -48.778 1.00 64.44 82 ASP A O 1
ATOM 658 N N . ARG A 1 83 ? 15.527 -4.761 -49.818 1.00 60.00 83 ARG A N 1
ATOM 659 C CA . ARG A 1 83 ? 15.161 -3.972 -48.614 1.00 60.00 83 ARG A CA 1
ATOM 660 C C . ARG A 1 83 ? 14.082 -4.574 -47.687 1.00 60.00 83 ARG A C 1
ATOM 662 O O . ARG A 1 83 ? 13.819 -3.997 -46.633 1.00 60.00 83 ARG A O 1
ATOM 669 N N . ARG A 1 84 ? 13.426 -5.686 -48.045 1.00 59.94 84 ARG A N 1
ATOM 670 C CA . ARG A 1 84 ? 12.357 -6.324 -47.241 1.00 59.94 84 ARG A CA 1
ATOM 671 C C . ARG A 1 84 ? 12.870 -7.218 -46.099 1.00 59.94 84 ARG A C 1
ATOM 673 O O . ARG A 1 84 ? 12.052 -7.676 -45.309 1.00 59.94 84 ARG A O 1
ATOM 680 N N . SER A 1 85 ? 14.181 -7.433 -45.962 1.00 71.25 85 SER A N 1
ATOM 681 C CA . SER A 1 85 ? 14.728 -8.422 -45.016 1.00 71.25 85 SER A CA 1
ATOM 682 C C . SER A 1 85 ? 14.813 -7.983 -43.536 1.00 71.25 85 SER A C 1
ATOM 684 O O . SER A 1 85 ? 14.805 -8.861 -42.679 1.00 71.25 85 SER A O 1
ATOM 686 N N . CYS A 1 86 ? 14.817 -6.686 -43.189 1.00 84.12 86 CYS A N 1
ATOM 687 C CA . CYS A 1 86 ? 14.983 -6.233 -41.785 1.00 84.12 86 CYS A CA 1
ATOM 688 C C . CYS A 1 86 ? 13.676 -5.985 -41.008 1.00 84.12 86 CYS A C 1
ATOM 690 O O . CYS A 1 86 ? 13.625 -5.137 -40.111 1.00 84.12 86 CYS A O 1
ATOM 692 N N . TYR A 1 87 ? 12.576 -6.644 -41.382 1.00 89.19 87 TYR A N 1
ATOM 693 C CA . TYR A 1 87 ? 11.274 -6.406 -40.746 1.00 89.19 87 TYR A CA 1
ATOM 694 C C . TYR A 1 87 ? 11.298 -6.705 -39.236 1.00 89.19 87 TYR A C 1
ATOM 696 O O . TYR A 1 87 ? 10.787 -5.915 -38.442 1.00 89.19 87 TYR A O 1
ATOM 704 N N . GLU A 1 88 ? 11.952 -7.793 -38.830 1.00 90.06 88 GLU A N 1
ATOM 705 C CA . GLU A 1 88 ? 12.048 -8.210 -37.426 1.00 90.06 88 GLU A CA 1
ATOM 706 C C . GLU A 1 88 ? 12.795 -7.184 -36.565 1.00 90.06 88 GLU A C 1
ATOM 708 O O . GLU A 1 88 ? 12.326 -6.826 -35.486 1.00 90.06 88 GLU A O 1
ATOM 713 N N . GLN A 1 89 ? 13.906 -6.635 -37.062 1.00 92.88 89 GLN A N 1
ATOM 714 C CA . GLN A 1 89 ? 14.712 -5.626 -36.369 1.00 92.88 89 GLN A CA 1
ATOM 715 C C . GLN A 1 89 ? 13.943 -4.306 -36.226 1.00 92.88 89 GLN A C 1
ATOM 717 O O . GLN A 1 89 ? 13.995 -3.659 -35.178 1.00 92.88 89 GLN A O 1
ATOM 722 N N . ARG A 1 90 ? 13.157 -3.924 -37.244 1.00 93.19 90 ARG A N 1
ATOM 723 C CA . ARG A 1 90 ? 12.260 -2.757 -37.160 1.00 93.19 90 ARG A CA 1
ATOM 724 C C . ARG A 1 90 ? 11.188 -2.956 -36.094 1.00 93.19 90 ARG A C 1
ATOM 726 O O . ARG A 1 90 ? 10.977 -2.066 -35.269 1.00 93.19 90 ARG A O 1
ATOM 733 N N . MET A 1 91 ? 10.561 -4.130 -36.061 1.00 95.31 91 MET A N 1
ATOM 734 C CA . MET A 1 91 ? 9.577 -4.471 -35.032 1.00 95.31 91 MET A CA 1
ATOM 735 C C . MET A 1 91 ? 10.205 -4.494 -33.633 1.00 95.31 91 MET A C 1
ATOM 737 O O . MET A 1 91 ? 9.632 -3.931 -32.696 1.00 95.31 91 MET A O 1
ATOM 741 N N . ALA A 1 92 ? 11.396 -5.077 -33.480 1.00 94.56 92 ALA A N 1
ATOM 742 C CA . ALA A 1 92 ? 12.136 -5.099 -32.220 1.00 94.56 92 ALA A CA 1
ATOM 743 C C . ALA A 1 92 ? 12.420 -3.677 -31.707 1.00 94.56 92 ALA A C 1
ATOM 745 O O . ALA A 1 92 ? 12.148 -3.371 -30.542 1.00 94.56 92 ALA A O 1
ATOM 746 N N . LEU A 1 93 ? 12.854 -2.774 -32.593 1.00 96.75 93 LEU A N 1
ATOM 747 C CA . LEU A 1 93 ? 13.063 -1.365 -32.266 1.00 96.75 93 LEU A CA 1
ATOM 748 C C . LEU A 1 93 ? 11.769 -0.671 -31.816 1.00 96.75 93 LEU A C 1
ATOM 750 O O . LEU A 1 93 ? 11.769 0.087 -30.842 1.00 96.75 93 LEU A O 1
ATOM 754 N N . GLU A 1 94 ? 10.644 -0.924 -32.488 1.00 97.06 94 GLU A N 1
ATOM 755 C CA . GLU A 1 94 ? 9.348 -0.390 -32.061 1.00 97.06 94 GLU A CA 1
ATOM 756 C C . GLU A 1 94 ? 8.927 -0.906 -30.681 1.00 97.06 94 GLU A C 1
ATOM 758 O O . GLU A 1 94 ? 8.444 -0.127 -29.852 1.00 97.06 94 GLU A O 1
ATOM 763 N N . HIS A 1 95 ? 9.122 -2.198 -30.409 1.00 97.06 95 HIS A N 1
ATOM 764 C CA . HIS A 1 95 ? 8.848 -2.797 -29.104 1.00 97.06 95 HIS A CA 1
ATOM 765 C C . HIS A 1 95 ? 9.711 -2.182 -27.999 1.00 97.06 95 HIS A C 1
ATOM 767 O O . HIS A 1 95 ? 9.164 -1.784 -26.965 1.00 97.06 95 HIS A O 1
ATOM 773 N N . ALA A 1 96 ? 11.015 -2.025 -28.232 1.00 96.88 96 ALA A N 1
ATOM 774 C CA . ALA A 1 96 ? 11.929 -1.389 -27.289 1.00 96.88 96 ALA A CA 1
ATOM 775 C C . ALA A 1 96 ? 11.506 0.064 -26.997 1.00 96.88 96 ALA A C 1
ATOM 777 O O . ALA A 1 96 ? 11.331 0.446 -25.837 1.00 96.88 96 ALA A O 1
ATOM 778 N N . LYS A 1 97 ? 11.189 0.848 -28.038 1.00 97.62 97 LYS A N 1
ATOM 779 C CA . LYS A 1 97 ? 10.684 2.225 -27.886 1.00 97.62 97 LYS A CA 1
ATOM 780 C C . LYS A 1 97 ? 9.350 2.282 -27.133 1.00 97.62 97 LYS A C 1
ATOM 782 O O . LYS A 1 97 ? 9.133 3.188 -26.327 1.00 97.62 97 LYS A O 1
ATOM 787 N N . ARG A 1 98 ? 8.433 1.333 -27.373 1.00 98.00 98 ARG A N 1
ATOM 788 C CA . ARG A 1 98 ? 7.171 1.219 -26.615 1.00 98.00 98 ARG A CA 1
ATOM 789 C C . ARG A 1 98 ? 7.439 0.950 -25.134 1.00 98.00 98 ARG A C 1
ATOM 791 O O . ARG A 1 98 ? 6.833 1.607 -24.287 1.00 98.00 98 ARG A O 1
ATOM 798 N N . ARG A 1 99 ? 8.355 0.028 -24.822 1.00 96.88 99 ARG A N 1
ATOM 799 C CA . ARG A 1 99 ? 8.746 -0.294 -23.442 1.00 96.88 99 ARG A CA 1
ATOM 800 C C . ARG A 1 99 ? 9.365 0.911 -22.739 1.00 96.88 99 ARG A C 1
ATOM 802 O O . ARG A 1 99 ? 8.965 1.200 -21.614 1.00 96.88 99 ARG A O 1
ATOM 809 N N . GLN A 1 100 ? 10.257 1.638 -23.409 1.00 97.62 100 GLN A N 1
ATOM 810 C CA . GLN A 1 100 ? 10.870 2.851 -22.867 1.00 97.62 100 GLN A CA 1
ATOM 811 C C . GLN A 1 100 ? 9.811 3.903 -22.507 1.00 97.62 100 GLN A C 1
ATOM 813 O O . GLN A 1 100 ? 9.764 4.363 -21.366 1.00 97.62 100 GLN A O 1
ATOM 818 N N . ARG A 1 101 ? 8.891 4.215 -23.433 1.00 98.19 101 ARG A N 1
ATOM 819 C CA . ARG A 1 101 ? 7.795 5.169 -23.177 1.00 98.19 101 ARG A CA 1
ATOM 820 C C . ARG A 1 101 ? 6.930 4.757 -21.987 1.00 98.19 101 ARG A C 1
ATOM 822 O O . ARG A 1 101 ? 6.567 5.599 -21.165 1.00 98.19 101 ARG A O 1
ATOM 829 N N . LEU A 1 102 ? 6.606 3.466 -21.879 1.00 98.00 102 LEU A N 1
ATOM 830 C CA . LEU A 1 102 ? 5.849 2.936 -20.746 1.00 98.00 102 LEU A CA 1
ATOM 831 C C . LEU A 1 102 ? 6.615 3.128 -19.432 1.00 98.00 102 LEU A C 1
ATOM 833 O O . LEU A 1 102 ? 6.038 3.614 -18.462 1.00 98.00 102 LEU A O 1
ATOM 837 N N . ALA A 1 103 ? 7.900 2.772 -19.393 1.00 97.94 103 ALA A N 1
ATOM 838 C CA . ALA A 1 103 ? 8.725 2.905 -18.196 1.00 97.94 103 ALA A CA 1
ATOM 839 C C . ALA A 1 103 ? 8.814 4.373 -17.739 1.00 97.94 103 ALA A C 1
ATOM 841 O O . ALA A 1 103 ? 8.566 4.676 -16.570 1.00 97.94 103 ALA A O 1
ATOM 842 N N . GLU A 1 104 ? 9.045 5.306 -18.665 1.00 97.94 104 GLU A N 1
ATOM 843 C CA . GLU A 1 104 ? 9.065 6.747 -18.385 1.00 97.94 104 GLU A CA 1
ATOM 844 C C . GLU A 1 104 ? 7.720 7.259 -17.850 1.00 97.94 104 GLU A C 1
ATOM 846 O O . GLU A 1 104 ? 7.672 8.018 -16.875 1.00 97.94 104 GLU A O 1
ATOM 851 N N . GLN A 1 105 ? 6.606 6.823 -18.449 1.00 98.25 105 GLN A N 1
ATOM 852 C CA . GLN A 1 105 ? 5.267 7.152 -17.963 1.00 98.25 105 GLN A CA 1
ATOM 853 C C . GLN A 1 105 ? 5.067 6.635 -16.534 1.00 98.25 105 GLN A C 1
ATOM 855 O O . GLN A 1 105 ? 4.567 7.365 -15.673 1.00 98.25 105 GLN A O 1
ATOM 860 N N . LYS A 1 106 ? 5.485 5.396 -16.259 1.00 97.75 106 LYS A N 1
ATOM 861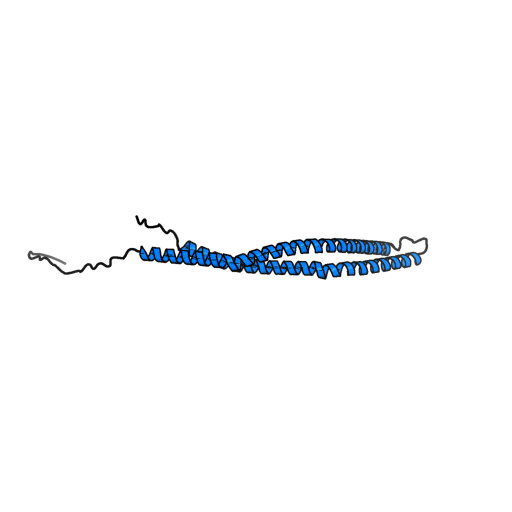 C CA . LYS A 1 106 ? 5.349 4.774 -14.940 1.00 97.75 106 LYS A CA 1
ATOM 862 C C . LYS A 1 106 ? 6.192 5.477 -13.883 1.00 97.75 106 LYS A C 1
ATOM 864 O O . LYS A 1 106 ? 5.678 5.681 -12.788 1.00 97.75 106 LYS A O 1
ATOM 869 N N . VAL A 1 107 ? 7.395 5.963 -14.205 1.00 97.88 107 VAL A N 1
ATOM 870 C CA . VAL A 1 107 ? 8.174 6.821 -13.289 1.00 97.88 107 VAL A CA 1
ATOM 871 C C . VAL A 1 107 ? 7.367 8.058 -12.877 1.00 97.88 107 VAL A C 1
ATOM 873 O O . VAL A 1 107 ? 7.286 8.375 -11.689 1.00 97.88 107 VAL A O 1
ATOM 876 N N . ARG A 1 108 ? 6.725 8.750 -13.830 1.00 97.38 108 ARG A N 1
ATOM 877 C CA . ARG A 1 108 ? 5.900 9.937 -13.527 1.00 97.38 108 ARG A CA 1
ATOM 878 C C . ARG A 1 108 ? 4.686 9.582 -12.668 1.00 97.38 108 ARG A C 1
ATOM 880 O O . ARG A 1 108 ? 4.362 10.318 -11.739 1.00 97.38 108 ARG A O 1
ATOM 887 N N . VAL A 1 109 ? 4.028 8.461 -12.966 1.00 97.06 109 VAL A N 1
ATOM 888 C CA . VAL A 1 109 ? 2.875 7.969 -12.196 1.00 97.06 109 VAL A CA 1
ATOM 889 C C . VAL A 1 109 ? 3.285 7.616 -10.770 1.00 97.06 109 VAL A C 1
ATOM 891 O O . VAL A 1 109 ? 2.643 8.091 -9.843 1.00 97.06 109 VAL A O 1
ATOM 894 N N . VAL A 1 110 ? 4.366 6.858 -10.579 1.00 97.19 110 VAL A N 1
ATOM 895 C CA . VAL A 1 110 ? 4.831 6.443 -9.247 1.00 97.19 110 VAL A CA 1
ATOM 896 C C . VAL A 1 110 ? 5.245 7.638 -8.398 1.00 97.19 110 VAL A C 1
ATOM 898 O O . VAL A 1 110 ? 4.922 7.672 -7.217 1.00 97.19 110 VAL A O 1
ATOM 901 N N . ARG A 1 111 ? 5.861 8.672 -8.987 1.00 96.31 111 ARG A N 1
ATOM 902 C CA . ARG A 1 111 ? 6.156 9.919 -8.260 1.00 96.31 111 ARG A CA 1
ATOM 903 C C . ARG A 1 111 ? 4.898 10.595 -7.711 1.00 96.31 111 ARG A C 1
ATOM 905 O O . ARG A 1 111 ? 4.910 11.027 -6.564 1.00 96.31 111 ARG A O 1
ATOM 912 N N . ARG A 1 112 ? 3.827 10.675 -8.510 1.00 96.56 112 ARG A N 1
ATOM 913 C CA . ARG A 1 112 ? 2.539 11.233 -8.058 1.00 96.56 112 ARG A CA 1
ATOM 914 C C . ARG A 1 112 ? 1.863 10.329 -7.034 1.00 96.56 112 ARG A C 1
ATOM 916 O O . ARG A 1 112 ? 1.406 10.814 -6.005 1.00 96.56 112 ARG A O 1
ATOM 923 N N . LEU A 1 113 ? 1.849 9.024 -7.303 1.00 95.31 113 LEU A N 1
ATOM 924 C CA . LEU A 1 113 ? 1.248 8.025 -6.428 1.00 95.31 113 LEU A CA 1
ATOM 925 C C . LEU A 1 113 ? 1.904 8.038 -5.049 1.00 95.31 113 LEU A C 1
ATOM 927 O O . LEU A 1 113 ? 1.197 7.993 -4.057 1.00 95.31 113 LEU A O 1
ATOM 931 N N . ARG A 1 114 ? 3.229 8.187 -4.976 1.00 95.62 114 ARG A N 1
ATOM 932 C CA . ARG A 1 114 ? 3.959 8.292 -3.710 1.00 95.62 114 ARG A CA 1
ATOM 933 C C . ARG A 1 114 ? 3.420 9.405 -2.812 1.00 95.62 114 ARG A C 1
ATOM 935 O O . ARG A 1 114 ? 3.222 9.185 -1.627 1.00 95.62 114 ARG A O 1
ATOM 942 N N . ILE A 1 115 ? 3.186 10.590 -3.375 1.00 96.19 115 ILE A N 1
ATOM 943 C CA . ILE A 1 115 ? 2.691 11.744 -2.613 1.00 96.19 1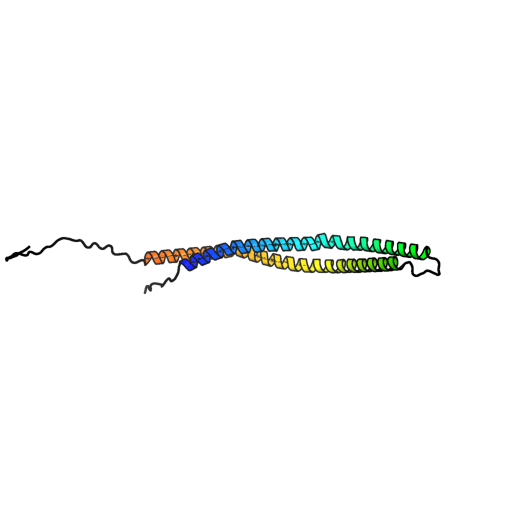15 ILE A CA 1
ATOM 944 C C . ILE A 1 115 ? 1.266 11.474 -2.121 1.00 96.19 115 ILE A C 1
ATOM 946 O O . ILE A 1 115 ? 0.988 11.631 -0.937 1.00 96.19 115 ILE A O 1
ATOM 950 N N . SER A 1 116 ? 0.388 11.026 -3.020 1.00 96.12 116 SER A N 1
ATOM 951 C CA . SER A 1 116 ? -1.018 10.762 -2.699 1.00 96.12 116 SER A CA 1
ATOM 952 C C . SER A 1 116 ? -1.183 9.622 -1.689 1.00 96.12 116 SER A C 1
ATOM 954 O O . SER A 1 116 ? -1.905 9.782 -0.713 1.00 96.12 116 SER A O 1
ATOM 956 N N . VAL A 1 117 ? -0.473 8.504 -1.864 1.00 95.62 117 VAL A N 1
ATOM 957 C CA . VAL A 1 117 ? -0.539 7.357 -0.943 1.00 95.62 117 VAL A CA 1
ATOM 958 C C . VAL A 1 117 ? -0.026 7.737 0.438 1.00 95.62 117 VAL A C 1
ATOM 960 O O . VAL A 1 117 ? -0.622 7.327 1.424 1.00 95.62 117 VAL A O 1
ATOM 963 N N . ARG A 1 118 ? 1.031 8.551 0.533 1.00 95.75 118 ARG A N 1
ATOM 964 C CA . ARG A 1 118 ? 1.542 9.016 1.825 1.00 95.75 118 ARG A CA 1
ATOM 965 C C . ARG A 1 118 ? 0.536 9.889 2.570 1.00 95.75 118 ARG A C 1
ATOM 967 O O . ARG A 1 118 ? 0.294 9.650 3.742 1.00 95.75 118 ARG A O 1
ATOM 974 N N . GLN A 1 119 ? -0.096 10.835 1.878 1.00 96.31 119 GLN A N 1
ATOM 975 C CA . GLN A 1 119 ? -1.139 11.682 2.469 1.00 96.31 119 GLN A CA 1
ATOM 976 C C . GLN A 1 119 ? -2.321 10.854 2.992 1.00 96.31 119 GLN A C 1
ATOM 978 O O . GLN A 1 119 ? -2.760 11.046 4.125 1.00 96.31 119 GLN A O 1
ATOM 983 N N . GLU A 1 120 ? -2.810 9.908 2.188 1.00 95.56 120 GLU A N 1
ATOM 984 C CA . GLU A 1 120 ? -3.903 9.020 2.595 1.00 95.56 120 GLU A CA 1
ATOM 985 C C . GLU A 1 120 ? -3.491 8.087 3.738 1.00 95.56 120 GLU A C 1
ATOM 987 O O . GLU A 1 120 ? -4.282 7.832 4.649 1.00 95.56 120 GLU A O 1
ATOM 992 N N . ALA A 1 121 ? -2.243 7.613 3.731 1.00 96.00 121 ALA A N 1
ATOM 993 C CA . ALA A 1 121 ? -1.713 6.777 4.792 1.00 96.00 121 ALA A CA 1
ATOM 994 C C . ALA A 1 121 ? -1.608 7.527 6.120 1.00 96.00 121 ALA A C 1
ATOM 996 O O . ALA A 1 121 ? -2.104 7.029 7.127 1.00 96.00 121 ALA A O 1
ATOM 997 N N . ASP A 1 122 ? -1.071 8.746 6.121 1.00 95.69 122 ASP A N 1
ATOM 998 C CA . ASP A 1 122 ? -0.992 9.580 7.322 1.00 95.69 122 ASP A CA 1
ATOM 999 C C . ASP A 1 122 ? -2.400 9.855 7.891 1.00 95.69 122 ASP A C 1
ATOM 1001 O O . ASP A 1 122 ? -2.642 9.730 9.096 1.00 95.69 122 ASP A O 1
ATOM 1005 N N . ALA A 1 123 ? -3.375 10.148 7.021 1.00 96.00 123 ALA A N 1
ATOM 1006 C CA . ALA A 1 123 ? -4.767 10.364 7.419 1.00 96.00 123 ALA A CA 1
ATOM 1007 C C . ALA A 1 123 ? -5.439 9.093 7.973 1.00 96.00 123 ALA A C 1
ATOM 1009 O O . ALA A 1 123 ? -6.249 9.162 8.906 1.00 96.00 123 ALA A O 1
ATOM 1010 N N . MET A 1 124 ? -5.149 7.927 7.393 1.00 95.56 124 MET A N 1
ATOM 1011 C CA . MET A 1 124 ? -5.655 6.636 7.860 1.00 95.56 124 MET A CA 1
ATOM 1012 C C . MET A 1 124 ? -5.031 6.249 9.204 1.00 95.56 124 MET A C 1
ATOM 1014 O O . MET A 1 124 ? -5.754 5.916 10.142 1.00 95.56 124 MET A O 1
ATOM 1018 N N . GLN A 1 125 ? -3.711 6.379 9.334 1.00 96.31 125 GLN A N 1
ATOM 1019 C CA . GLN A 1 125 ? -2.985 6.113 10.571 1.00 96.31 125 GLN A CA 1
ATOM 1020 C C . GLN A 1 125 ? -3.483 7.015 11.704 1.00 96.31 125 GLN A C 1
ATOM 1022 O O . GLN A 1 125 ? -3.749 6.532 12.800 1.00 96.31 125 GLN A O 1
ATOM 1027 N N . GLY A 1 126 ? -3.711 8.305 11.438 1.00 96.25 126 GLY A N 1
ATOM 1028 C CA . GLY A 1 126 ? -4.292 9.214 12.426 1.00 96.25 126 GLY A CA 1
ATOM 1029 C C . GLY A 1 126 ? -5.700 8.806 12.880 1.00 96.25 126 GLY A C 1
ATOM 1030 O O . GLY A 1 126 ? -6.032 8.957 14.055 1.00 96.25 126 GLY A O 1
ATOM 1031 N N . ARG A 1 127 ? -6.538 8.272 11.979 1.00 95.94 127 ARG A N 1
ATOM 1032 C CA . ARG A 1 127 ? -7.861 7.721 12.330 1.00 95.94 127 ARG A CA 1
ATOM 1033 C C . ARG A 1 127 ? -7.742 6.467 13.198 1.00 95.94 127 ARG A C 1
ATOM 1035 O O . ARG A 1 127 ? -8.458 6.364 14.188 1.00 95.94 127 ARG A O 1
ATOM 1042 N N . MET A 1 128 ? -6.825 5.564 12.857 1.00 96.31 128 MET A N 1
ATOM 1043 C CA . MET A 1 128 ? -6.568 4.339 13.620 1.00 96.31 128 MET A CA 1
ATOM 1044 C C . MET A 1 128 ? -6.043 4.640 15.021 1.00 96.31 128 MET A C 1
ATOM 1046 O O . MET A 1 128 ? -6.570 4.093 15.977 1.00 96.31 128 MET A O 1
ATOM 1050 N N . LEU A 1 129 ? -5.092 5.569 15.161 1.00 95.88 129 LEU A N 1
ATOM 1051 C CA . LEU A 1 129 ? -4.559 5.962 16.468 1.00 95.88 129 LEU A CA 1
ATOM 1052 C C . LEU A 1 129 ? -5.641 6.535 17.388 1.00 95.88 129 LEU A C 1
ATOM 1054 O O . LEU A 1 129 ? -5.673 6.194 18.563 1.00 95.88 129 LEU A O 1
ATOM 1058 N N . ARG A 1 130 ? -6.559 7.358 16.861 1.00 96.62 130 ARG A N 1
ATOM 1059 C CA . ARG A 1 130 ? -7.700 7.858 17.648 1.00 96.62 130 ARG A CA 1
ATOM 1060 C C . ARG A 1 130 ? -8.643 6.743 18.087 1.00 96.62 130 ARG A C 1
ATOM 1062 O O . ARG A 1 130 ? -9.184 6.801 19.183 1.00 96.62 130 ARG A O 1
ATOM 1069 N N . LEU A 1 131 ? -8.864 5.751 17.227 1.00 96.25 131 LEU A N 1
ATOM 1070 C CA . LEU A 1 131 ? -9.684 4.599 17.576 1.00 96.25 131 LEU A CA 1
ATOM 1071 C C . LEU A 1 131 ? -8.998 3.743 18.647 1.00 96.25 131 LEU A C 1
ATOM 1073 O O . LEU A 1 131 ? -9.648 3.354 19.606 1.00 96.25 131 LEU A O 1
ATOM 1077 N N . THR A 1 132 ? -7.692 3.507 18.530 1.00 97.06 132 THR A N 1
ATOM 1078 C CA . THR A 1 132 ? -6.903 2.815 19.558 1.00 97.06 132 THR A CA 1
ATOM 1079 C C . THR A 1 132 ? -6.950 3.551 20.896 1.00 97.06 132 THR A C 1
ATOM 1081 O O . THR A 1 132 ? -7.247 2.929 21.907 1.00 97.06 132 THR A O 1
ATOM 1084 N N . ASP A 1 133 ? -6.767 4.873 20.903 1.00 97.44 133 ASP A N 1
ATOM 1085 C CA . ASP A 1 133 ? -6.862 5.690 22.121 1.00 97.44 133 ASP A CA 1
ATOM 1086 C C . ASP A 1 133 ? -8.244 5.581 22.788 1.00 97.44 133 ASP A C 1
ATOM 1088 O O . ASP A 1 133 ? -8.347 5.396 24.000 1.00 97.44 133 ASP A O 1
ATOM 1092 N N . PHE A 1 134 ? -9.322 5.591 21.995 1.00 96.75 134 PHE A N 1
ATOM 1093 C CA . PHE A 1 134 ? -10.676 5.339 22.496 1.00 96.75 134 PHE A CA 1
ATOM 1094 C C . PHE A 1 134 ? -10.818 3.943 23.130 1.00 96.75 134 PHE A C 1
ATOM 1096 O O . PHE A 1 134 ? -11.418 3.811 24.200 1.00 96.75 134 PHE A O 1
ATOM 1103 N N . LEU A 1 135 ? -10.256 2.911 22.493 1.00 96.81 135 LEU A N 1
ATOM 1104 C CA . LEU A 1 135 ? -10.270 1.534 23.001 1.00 96.81 135 LEU A CA 1
ATOM 1105 C C . LEU A 1 135 ? -9.437 1.371 24.279 1.00 96.81 135 LEU A C 1
ATOM 1107 O O . LEU A 1 135 ? -9.732 0.506 25.099 1.00 96.81 135 LEU A O 1
ATOM 1111 N N . ASP A 1 136 ? -8.416 2.199 24.479 1.00 96.69 136 ASP A N 1
ATOM 1112 C CA . ASP A 1 136 ? -7.556 2.142 25.662 1.00 96.69 136 ASP A CA 1
ATOM 1113 C C . ASP A 1 136 ? -8.117 2.948 26.846 1.00 96.69 136 ASP A C 1
ATOM 1115 O O . ASP A 1 136 ? -7.853 2.615 28.003 1.00 96.69 136 ASP A O 1
ATOM 1119 N N . THR A 1 137 ? -8.916 3.989 26.585 1.00 96.44 137 THR A N 1
ATOM 1120 C CA . THR A 1 137 ? -9.369 4.944 27.612 1.00 96.44 137 THR A CA 1
ATOM 1121 C C . THR A 1 137 ? -10.860 4.838 27.924 1.00 96.44 137 THR A C 1
ATOM 1123 O O . THR A 1 137 ? -11.250 4.537 29.054 1.00 96.44 137 THR A O 1
ATOM 1126 N N . GLU A 1 138 ? -11.715 5.076 26.935 1.00 95.88 138 GLU A N 1
ATOM 1127 C CA . GLU A 1 138 ? -13.164 5.162 27.114 1.00 95.88 138 GLU A CA 1
ATOM 1128 C C . GLU A 1 138 ? -13.814 3.780 27.160 1.00 95.88 138 GLU A C 1
ATOM 1130 O O . GLU A 1 138 ? -14.758 3.548 27.921 1.00 95.88 138 GLU A O 1
ATOM 1135 N N . PHE A 1 139 ? -13.270 2.829 26.408 1.00 95.75 139 PHE A N 1
ATOM 1136 C CA . PHE A 1 139 ? -13.820 1.484 26.328 1.00 95.75 139 PHE A CA 1
ATOM 1137 C C . PHE A 1 139 ? -13.769 0.712 27.664 1.00 95.75 139 PHE A C 1
ATOM 1139 O O . PHE A 1 139 ? -14.815 0.212 28.099 1.00 95.75 139 PHE A O 1
ATOM 1146 N N . PRO A 1 140 ? -12.649 0.690 28.423 1.00 96.31 140 PRO A N 1
ATOM 1147 C CA . PRO A 1 140 ? -12.622 0.060 29.744 1.00 96.31 140 PRO A CA 1
ATOM 1148 C C . PRO A 1 140 ? -13.564 0.745 30.742 1.00 96.31 140 PRO A C 1
ATOM 1150 O O . PRO A 1 140 ? -14.161 0.082 31.596 1.00 96.31 140 PRO A O 1
ATOM 1153 N N . ARG A 1 141 ? -13.753 2.069 30.625 1.00 96.38 141 ARG A N 1
ATOM 1154 C CA . ARG A 1 141 ? -14.698 2.829 31.461 1.00 96.38 141 ARG A CA 1
ATOM 1155 C C . ARG A 1 141 ? -16.141 2.417 31.183 1.00 96.38 141 ARG A C 1
ATOM 1157 O O . ARG A 1 141 ? -16.909 2.253 32.134 1.00 96.38 141 ARG A O 1
ATOM 1164 N N . ALA A 1 142 ? -16.499 2.216 29.914 1.00 95.25 142 ALA A N 1
ATOM 1165 C CA . ALA A 1 142 ? -17.813 1.722 29.513 1.00 95.25 142 ALA A CA 1
ATOM 1166 C C . ALA A 1 142 ? -18.066 0.306 30.055 1.00 95.25 142 ALA A C 1
ATOM 1168 O O . ALA A 1 142 ? -19.086 0.073 30.709 1.00 95.25 142 ALA A O 1
ATOM 1169 N N . LEU A 1 143 ? -17.103 -0.611 29.902 1.00 96.00 143 LEU A N 1
ATOM 1170 C CA . LEU A 1 143 ? -17.192 -1.961 30.471 1.00 96.00 143 LEU A CA 1
ATOM 1171 C C . LEU A 1 143 ? -17.365 -1.932 31.998 1.00 96.00 143 LEU A C 1
ATOM 1173 O O . LEU A 1 143 ? -18.223 -2.630 32.542 1.00 96.00 143 LEU A O 1
ATOM 1177 N N . ALA A 1 144 ? -16.595 -1.102 32.706 1.00 96.25 144 ALA A N 1
ATOM 1178 C CA . ALA A 1 144 ? -16.705 -0.947 34.157 1.00 96.25 144 ALA A CA 1
ATOM 1179 C C . ALA A 1 144 ? -18.038 -0.312 34.597 1.00 96.25 144 ALA A C 1
ATOM 1181 O O . ALA A 1 144 ? -18.517 -0.567 35.703 1.00 96.25 144 ALA A O 1
ATOM 1182 N N . ALA A 1 145 ? -18.652 0.536 33.769 1.00 95.56 145 ALA A N 1
ATOM 1183 C CA . ALA A 1 145 ? -19.989 1.060 34.031 1.00 95.56 145 ALA A CA 1
ATOM 1184 C C . ALA A 1 145 ? -21.058 -0.037 33.916 1.00 95.56 145 ALA A C 1
ATOM 1186 O O . ALA A 1 145 ? -21.896 -0.142 34.811 1.00 95.56 145 ALA A O 1
ATOM 1187 N N . LEU A 1 146 ? -20.975 -0.887 32.886 1.00 94.00 146 LEU A N 1
ATOM 1188 C CA . LEU A 1 146 ? -21.876 -2.032 32.713 1.00 94.00 146 LEU A CA 1
ATOM 1189 C C . LEU A 1 146 ? -21.762 -3.031 33.874 1.00 94.00 146 LEU A C 1
ATOM 1191 O O . LEU A 1 146 ? -22.785 -3.473 34.382 1.00 94.00 146 LEU A O 1
ATOM 1195 N N . GLU A 1 147 ? -20.547 -3.301 34.363 1.00 94.38 147 GLU A N 1
ATOM 1196 C CA . GLU A 1 147 ? -20.326 -4.170 35.535 1.00 94.38 147 GLU A CA 1
ATOM 1197 C C . GLU A 1 147 ? -20.962 -3.618 36.812 1.00 94.38 147 GLU A C 1
ATOM 1199 O O . GLU A 1 147 ? -21.590 -4.327 37.592 1.00 94.38 147 GLU A O 1
ATOM 1204 N N . ARG A 1 148 ? -20.803 -2.312 37.050 1.00 94.44 148 ARG A N 1
ATOM 1205 C CA . ARG A 1 148 ? -21.421 -1.670 38.214 1.00 94.44 148 ARG A CA 1
ATOM 1206 C C . ARG A 1 148 ? -22.942 -1.700 38.113 1.00 94.44 148 ARG A C 1
ATOM 1208 O O . ARG A 1 148 ? -23.606 -1.836 39.138 1.00 94.44 148 ARG A O 1
ATOM 1215 N N . MET A 1 149 ? -23.481 -1.568 36.901 1.00 91.25 149 MET A N 1
ATOM 1216 C CA . MET A 1 149 ? -24.915 -1.629 36.646 1.00 91.25 149 MET A CA 1
ATOM 1217 C C . MET A 1 149 ? -25.472 -3.038 36.883 1.00 91.25 149 MET A C 1
ATOM 1219 O O . MET A 1 149 ? -26.457 -3.160 37.608 1.00 91.25 149 MET A O 1
ATOM 1223 N N . SER A 1 150 ? -24.834 -4.088 36.353 1.00 91.00 150 SER A N 1
ATOM 1224 C CA . SER A 1 150 ? -25.249 -5.478 36.602 1.00 91.00 150 SER A CA 1
ATOM 1225 C C . SER A 1 150 ? -25.194 -5.816 38.094 1.00 91.00 150 SER A C 1
ATOM 1227 O O . SER A 1 150 ? -26.198 -6.251 38.654 1.00 91.00 150 SER A O 1
ATOM 1229 N N . ALA A 1 151 ? -24.094 -5.487 38.779 1.00 90.31 151 ALA A N 1
ATOM 1230 C CA . ALA A 1 151 ? -23.944 -5.742 40.213 1.00 90.31 151 ALA A CA 1
ATOM 1231 C C . ALA A 1 151 ? -24.957 -4.972 41.084 1.00 90.31 151 ALA A C 1
ATOM 1233 O O . ALA A 1 151 ? -25.367 -5.447 42.146 1.00 90.31 151 ALA A O 1
ATOM 1234 N N . ALA A 1 152 ? -25.359 -3.763 40.677 1.00 89.56 152 ALA A N 1
ATOM 1235 C CA . ALA A 1 152 ? -26.391 -3.000 41.377 1.00 89.56 152 ALA A CA 1
ATOM 1236 C C . ALA A 1 152 ? -27.785 -3.623 41.203 1.00 89.56 152 ALA A C 1
ATOM 1238 O O . ALA A 1 152 ? -28.567 -3.640 42.157 1.00 89.56 152 ALA A O 1
ATOM 1239 N N . LEU A 1 153 ? -28.084 -4.145 40.009 1.00 87.88 153 LEU A N 1
ATOM 1240 C CA . LEU A 1 153 ? -29.340 -4.836 39.723 1.00 87.88 153 LEU A CA 1
ATOM 1241 C C . LEU A 1 153 ? -29.423 -6.177 40.458 1.00 87.88 153 LEU A C 1
ATOM 1243 O O . LEU A 1 153 ? -30.456 -6.440 41.069 1.00 87.88 153 LEU A O 1
ATOM 1247 N N . ASP A 1 154 ? -28.337 -6.955 40.501 1.00 87.19 154 ASP A N 1
ATOM 1248 C CA . ASP A 1 154 ? -28.275 -8.210 41.267 1.00 87.19 154 ASP A CA 1
ATOM 1249 C C . ASP A 1 154 ? -28.614 -7.953 42.751 1.00 87.19 154 ASP A C 1
ATOM 1251 O O . ASP A 1 154 ? -29.568 -8.523 43.288 1.00 87.19 154 ASP A O 1
ATOM 1255 N N . LYS A 1 155 ? -27.962 -6.965 43.385 1.00 86.75 155 LYS A N 1
ATOM 1256 C CA . LYS A 1 155 ? -28.254 -6.559 44.778 1.00 86.75 155 LYS A CA 1
ATOM 1257 C C . LYS A 1 155 ? -29.699 -6.104 44.995 1.00 86.75 155 LYS A C 1
ATOM 1259 O O . LYS A 1 155 ? -30.262 -6.306 46.072 1.00 86.75 155 LYS A O 1
ATOM 1264 N N . TYR A 1 156 ? -30.301 -5.442 44.007 1.00 84.06 156 TYR A N 1
ATOM 1265 C CA . TYR A 1 156 ? -31.701 -5.023 44.085 1.00 84.06 156 TYR A CA 1
ATOM 1266 C C . TYR A 1 156 ? -32.646 -6.227 44.029 1.00 84.06 156 TYR A C 1
ATOM 1268 O O . TYR A 1 156 ? -33.605 -6.285 44.801 1.00 84.06 156 TYR A O 1
ATOM 1276 N N . THR A 1 157 ? -32.361 -7.196 43.154 1.00 83.25 157 THR A N 1
ATOM 1277 C CA . THR A 1 157 ? -33.150 -8.429 43.045 1.00 83.25 157 THR A CA 1
ATOM 1278 C C . THR A 1 157 ? -33.033 -9.304 44.291 1.00 83.25 157 THR A C 1
ATOM 1280 O O . THR A 1 157 ? -34.058 -9.753 44.791 1.00 83.25 157 THR A O 1
ATOM 1283 N N . GLU A 1 158 ? -31.840 -9.452 44.875 1.00 83.44 158 GLU A N 1
ATOM 1284 C CA . GLU A 1 158 ? -31.634 -10.190 46.132 1.00 83.44 158 GLU A CA 1
ATOM 1285 C C . GLU A 1 158 ? -32.410 -9.572 47.303 1.00 83.44 158 GLU A C 1
ATOM 1287 O O . GLU A 1 158 ? -33.011 -10.280 48.108 1.00 83.44 158 GLU A O 1
ATOM 1292 N N . ARG A 1 159 ? -32.444 -8.236 47.390 1.00 80.69 159 ARG A N 1
ATOM 1293 C CA . ARG A 1 159 ? -33.158 -7.521 48.458 1.00 80.69 159 ARG A CA 1
ATOM 1294 C C . ARG A 1 159 ? -34.683 -7.626 48.346 1.00 80.69 159 ARG A C 1
ATOM 1296 O O . ARG A 1 159 ? -35.362 -7.551 49.368 1.00 80.69 159 ARG A O 1
ATOM 1303 N N . ASN A 1 160 ? -35.205 -7.760 47.128 1.00 69.12 160 ASN A N 1
ATOM 1304 C CA . ASN A 1 160 ? -36.638 -7.861 46.843 1.00 69.12 160 ASN A CA 1
ATOM 1305 C C . ASN A 1 160 ? -37.113 -9.301 46.599 1.00 69.12 160 ASN A C 1
ATOM 1307 O O . ASN A 1 160 ? -38.305 -9.503 46.356 1.00 69.12 160 ASN A O 1
ATOM 1311 N N . ALA A 1 161 ? -36.222 -10.294 46.671 1.00 66.50 161 ALA A N 1
ATOM 1312 C CA . ALA A 1 161 ? -36.612 -11.693 46.648 1.00 66.50 161 ALA A CA 1
ATOM 1313 C C . ALA A 1 161 ? -37.548 -11.957 47.844 1.00 66.50 161 ALA A C 1
ATOM 1315 O O . ALA A 1 161 ? -37.208 -11.589 48.976 1.00 66.50 161 ALA A O 1
ATOM 1316 N N . PRO A 1 162 ? -38.746 -12.536 47.631 1.00 55.12 162 PRO A N 1
ATOM 1317 C CA . PRO A 1 162 ? -39.659 -12.810 48.727 1.00 55.12 162 PRO A CA 1
ATOM 1318 C C . PRO A 1 162 ? -38.946 -13.715 49.731 1.00 55.12 162 PRO A C 1
ATOM 1320 O O . PRO A 1 162 ? -38.448 -14.780 49.367 1.00 55.12 162 PRO A O 1
ATOM 1323 N N . ARG A 1 163 ? -38.894 -13.291 51.001 1.00 51.03 163 ARG A N 1
ATOM 1324 C CA . ARG A 1 163 ? -38.575 -14.199 52.104 1.00 51.03 163 ARG A CA 1
ATOM 1325 C C . ARG A 1 163 ? -39.604 -15.317 52.024 1.00 51.03 163 ARG A C 1
ATOM 1327 O O . ARG A 1 163 ? -40.771 -15.081 52.325 1.00 51.03 163 ARG A O 1
ATOM 1334 N N . SER A 1 164 ? -39.195 -16.496 51.568 1.00 44.72 164 SER A N 1
ATOM 1335 C CA . SER A 1 164 ? -39.978 -17.704 51.764 1.00 44.72 164 SER A CA 1
ATOM 1336 C C . SER A 1 164 ? -40.130 -17.855 53.270 1.00 44.72 164 SER A C 1
ATOM 1338 O O . SER A 1 164 ? -39.172 -18.186 53.969 1.00 44.72 164 SER A O 1
ATOM 1340 N N . ASP A 1 165 ? -41.311 -17.501 53.758 1.00 43.81 165 ASP A N 1
ATOM 1341 C CA . ASP A 1 165 ? -41.766 -17.776 55.103 1.00 43.81 165 ASP A CA 1
ATOM 1342 C C . ASP A 1 165 ? -41.783 -19.298 55.264 1.00 43.81 165 ASP A C 1
ATOM 1344 O O . ASP A 1 165 ? -42.768 -19.972 54.973 1.00 43.81 165 ASP A O 1
ATOM 1348 N N . SER A 1 166 ? -40.652 -19.870 55.675 1.00 44.22 166 SER A N 1
ATOM 1349 C CA . SER A 1 166 ? -40.610 -21.191 56.290 1.00 44.22 166 SER A CA 1
ATOM 1350 C C . SER A 1 166 ? -41.136 -21.057 57.722 1.00 44.22 166 SER A C 1
ATOM 1352 O O . SER A 1 166 ? -40.438 -21.347 58.693 1.00 44.22 166 SER A O 1
ATOM 1354 N N . GLY A 1 167 ? -42.366 -20.558 57.837 1.00 39.94 167 GLY A N 1
ATOM 1355 C CA . GLY A 1 167 ? -43.184 -20.567 59.031 1.00 39.94 167 GLY A CA 1
ATOM 1356 C C . GLY A 1 167 ? -43.736 -21.971 59.214 1.00 39.94 167 GLY A C 1
ATOM 1357 O O . GLY A 1 167 ? -44.794 -22.323 58.702 1.00 39.94 167 GLY A O 1
ATOM 1358 N N . GLN A 1 168 ? -42.951 -22.809 59.883 1.00 45.81 168 GLN A N 1
ATOM 1359 C CA . GLN A 1 168 ? -43.385 -23.478 61.107 1.00 45.81 168 GLN A CA 1
ATOM 1360 C C . GLN A 1 168 ? -44.917 -23.653 61.228 1.00 45.81 168 GLN A C 1
ATOM 1362 O O . GLN A 1 168 ? -45.591 -22.900 61.923 1.00 45.81 168 GLN A O 1
ATOM 1367 N N . ARG A 1 169 ? -45.479 -24.671 60.563 1.00 38.97 169 ARG A N 1
ATOM 1368 C CA . ARG A 1 169 ? -46.713 -25.319 61.033 1.00 38.97 169 ARG A CA 1
ATOM 1369 C C . ARG A 1 169 ? -46.317 -26.552 61.821 1.00 38.97 169 ARG A C 1
ATOM 1371 O O . ARG A 1 169 ? -46.197 -27.655 61.304 1.00 38.97 169 ARG A O 1
ATOM 1378 N N . GLU A 1 170 ? -46.034 -26.255 63.076 1.00 41.12 170 GLU A N 1
ATOM 1379 C CA . GLU A 1 170 ? -46.144 -27.110 64.244 1.00 41.12 170 GLU A CA 1
ATOM 1380 C C . GLU A 1 170 ? -47.366 -28.038 64.108 1.00 41.12 170 GLU A C 1
ATOM 1382 O O . GLU A 1 170 ? -48.513 -27.615 64.223 1.00 41.12 170 GLU A O 1
ATOM 1387 N N . SER A 1 171 ? -47.125 -29.307 63.785 1.00 38.44 171 SER A N 1
ATOM 1388 C CA . SER A 1 171 ? -48.103 -30.380 63.938 1.00 38.44 171 SER A CA 1
ATOM 1389 C C . SER A 1 171 ? -48.032 -30.870 65.382 1.00 38.44 171 SER A C 1
ATOM 1391 O O . SER A 1 171 ? -47.327 -31.833 65.683 1.00 38.44 171 SER A O 1
ATOM 1393 N N . ALA A 1 172 ? -48.723 -30.151 66.266 1.00 39.50 172 ALA A N 1
ATOM 1394 C CA . ALA A 1 172 ? -49.136 -30.633 67.575 1.00 39.50 172 ALA A CA 1
ATOM 1395 C C . ALA A 1 172 ? -50.579 -31.149 67.454 1.00 39.50 172 ALA A C 1
ATOM 1397 O O . ALA A 1 172 ? -51.516 -30.380 67.260 1.00 39.50 172 ALA A O 1
ATOM 1398 N N . ASP A 1 173 ? -50.670 -32.475 67.417 1.00 44.06 173 ASP A N 1
ATOM 1399 C CA . ASP A 1 173 ? -51.654 -33.338 68.076 1.00 44.06 173 ASP A CA 1
ATOM 1400 C C . ASP A 1 173 ? -52.902 -32.664 68.691 1.00 44.06 173 ASP A C 1
ATOM 1402 O O . ASP A 1 173 ? -52.782 -31.909 69.654 1.00 44.06 173 ASP A O 1
ATOM 1406 N N . ASP A 1 174 ? -54.093 -33.006 68.184 1.00 38.22 174 ASP A N 1
ATOM 1407 C CA . ASP A 1 174 ? -55.272 -33.240 69.031 1.00 38.22 174 ASP A CA 1
ATOM 1408 C C . ASP A 1 174 ? -56.292 -34.135 68.297 1.00 38.22 174 ASP A C 1
ATOM 1410 O O . ASP A 1 174 ? -56.751 -33.838 67.190 1.00 38.22 174 ASP A O 1
ATOM 1414 N N . SER A 1 175 ? -56.605 -35.273 68.914 1.00 46.72 175 SER A N 1
ATOM 1415 C CA . SER A 1 175 ? -57.578 -36.274 68.456 1.00 46.72 175 SER A CA 1
ATOM 1416 C C . SER A 1 175 ? -58.990 -35.946 68.960 1.00 46.72 175 SER A C 1
ATOM 1418 O O . SER A 1 175 ? -59.129 -35.350 70.024 1.00 46.72 175 SER A O 1
ATOM 1420 N N . PRO A 1 176 ? -60.056 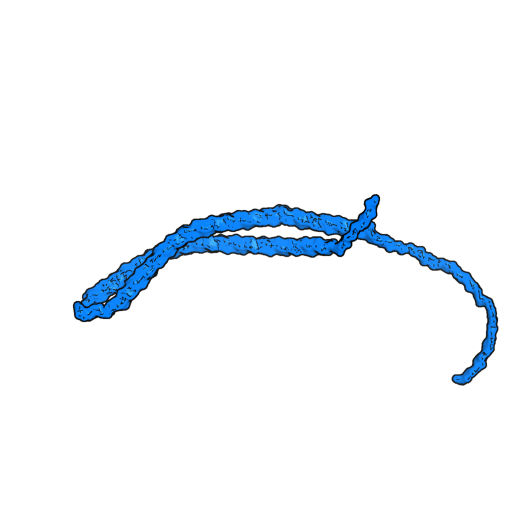-36.449 68.306 1.00 44.62 176 PRO A N 1
ATOM 1421 C CA . PRO A 1 176 ? -61.291 -36.756 69.037 1.00 44.62 176 PRO A CA 1
ATOM 1422 C C . PRO A 1 176 ? -61.820 -38.196 68.824 1.00 44.62 176 PRO A C 1
ATOM 1424 O O . PRO A 1 176 ? -61.473 -38.847 67.838 1.00 44.62 176 PRO A O 1
ATOM 1427 N N . PRO A 1 177 ? -62.660 -38.703 69.754 1.00 50.41 177 PRO A N 1
ATOM 1428 C CA . PRO A 1 177 ? -62.917 -40.130 69.972 1.00 50.41 177 PRO A CA 1
ATOM 1429 C C . PRO A 1 177 ? -64.157 -40.653 69.226 1.00 50.41 177 PRO A C 1
ATOM 1431 O O . PRO A 1 177 ? -65.102 -39.897 68.996 1.00 50.41 177 PRO A O 1
ATOM 1434 N N . GLN A 1 178 ? -64.198 -41.959 68.923 1.00 43.91 178 GLN A N 1
ATOM 1435 C CA . GLN A 1 178 ? -65.425 -42.670 68.527 1.00 43.91 178 GLN A CA 1
ATOM 1436 C C . GLN A 1 178 ? -65.493 -44.091 69.129 1.00 43.91 178 GLN A C 1
ATOM 1438 O O . GLN A 1 178 ? -64.908 -45.025 68.587 1.00 43.91 178 GLN A O 1
ATOM 1443 N N . ASP A 1 179 ? -66.243 -44.212 70.229 1.00 35.84 179 ASP A N 1
ATOM 1444 C CA . ASP A 1 179 ? -67.104 -45.358 70.594 1.00 35.84 179 ASP A CA 1
ATOM 1445 C C . ASP A 1 179 ? -68.475 -45.102 69.903 1.00 35.84 179 ASP A C 1
ATOM 1447 O O . ASP A 1 179 ? -68.861 -43.942 69.756 1.00 35.84 179 ASP A O 1
ATOM 1451 N N . ASP A 1 180 ? -69.310 -46.030 69.420 1.00 45.41 180 ASP A N 1
ATOM 1452 C CA . ASP A 1 180 ? -69.481 -47.451 69.713 1.00 45.41 180 ASP A CA 1
ATOM 1453 C C . ASP A 1 180 ? -70.426 -48.119 68.668 1.00 45.41 180 ASP A C 1
ATOM 1455 O O . ASP A 1 180 ? -71.406 -47.519 68.226 1.00 45.41 180 ASP A O 1
ATOM 1459 N N . THR A 1 181 ? -70.201 -49.417 68.403 1.00 42.72 181 THR A N 1
ATOM 1460 C CA . THR A 1 181 ? -71.174 -50.505 68.074 1.00 42.72 181 THR A CA 1
ATOM 1461 C C . THR A 1 181 ? -72.029 -50.508 66.776 1.00 42.72 181 THR A C 1
ATOM 1463 O O . THR A 1 181 ? -72.926 -49.695 66.595 1.00 42.72 181 THR A O 1
ATOM 1466 N N . ASN A 1 182 ? -71.917 -51.557 65.929 1.00 42.59 182 ASN A N 1
ATOM 1467 C CA . ASN A 1 182 ? -72.663 -52.841 66.052 1.00 42.59 182 ASN A CA 1
ATOM 1468 C C . ASN A 1 182 ? -72.738 -53.679 64.728 1.00 42.59 182 ASN A C 1
ATOM 1470 O O . ASN A 1 182 ? -73.373 -53.269 63.764 1.00 42.59 182 ASN A O 1
ATOM 1474 N N . THR A 1 183 ? -72.148 -54.888 64.758 1.00 40.44 183 THR A N 1
ATOM 1475 C CA . THR A 1 183 ? -72.601 -56.218 64.242 1.00 40.44 183 THR A CA 1
ATOM 1476 C C . THR A 1 183 ? -73.067 -56.463 62.781 1.00 40.44 183 THR A C 1
ATOM 1478 O O . THR A 1 183 ? -74.198 -56.154 62.432 1.00 40.44 183 THR A O 1
ATOM 1481 N N . ALA A 1 184 ? -72.185 -57.143 62.011 1.00 47.88 184 ALA A N 1
ATOM 1482 C CA . ALA A 1 184 ? -72.256 -58.466 61.310 1.00 47.88 184 ALA A CA 1
ATOM 1483 C C . ALA A 1 184 ? -73.537 -58.951 60.551 1.00 47.88 184 ALA A C 1
ATOM 1485 O O . ALA A 1 184 ? -74.616 -58.437 60.823 1.00 47.88 184 ALA A O 1
ATOM 1486 N N . PRO A 1 185 ? -73.500 -60.033 59.713 1.00 62.44 185 PRO A N 1
ATOM 1487 C CA . PRO A 1 185 ? -72.377 -60.908 59.300 1.00 62.44 185 PRO A CA 1
ATOM 1488 C C . PRO A 1 185 ? -72.293 -61.293 57.784 1.00 62.44 185 PRO A C 1
ATOM 1490 O O . PRO A 1 185 ? -73.159 -60.978 56.973 1.00 62.44 185 PRO A O 1
ATOM 1493 N N . GLU A 1 186 ? -71.207 -62.017 57.468 1.00 45.06 186 GLU A N 1
ATOM 1494 C CA . GLU A 1 186 ? -70.902 -62.963 56.356 1.00 45.06 186 GLU A CA 1
ATOM 1495 C C . GLU A 1 186 ? -72.066 -63.909 55.924 1.00 45.06 186 GLU A C 1
ATOM 1497 O O . GLU A 1 186 ? -73.025 -64.009 56.696 1.00 45.06 186 GLU A O 1
ATOM 1502 N N . PRO A 1 187 ? -72.014 -64.672 54.785 1.00 63.59 187 PRO A N 1
ATOM 1503 C CA . PRO A 1 187 ? -70.904 -65.592 54.417 1.00 63.59 187 PRO A CA 1
ATOM 1504 C C . PRO A 1 187 ? -70.581 -65.834 52.906 1.00 63.59 187 PRO A C 1
ATOM 1506 O O . PRO A 1 187 ? -71.462 -65.742 52.061 1.00 63.59 187 PRO A O 1
ATOM 1509 N N . GLN A 1 188 ? -69.304 -66.182 52.634 1.00 43.50 188 GLN A N 1
ATOM 1510 C CA . GLN A 1 188 ? -68.723 -67.299 51.819 1.00 43.50 188 GLN A CA 1
ATOM 1511 C C . GLN A 1 188 ? -69.275 -67.693 50.421 1.00 43.50 188 GLN A C 1
ATOM 1513 O O . GLN A 1 188 ? -70.420 -67.375 50.104 1.00 43.50 188 GLN A O 1
ATOM 1518 N N . PRO A 1 189 ? -68.527 -68.444 49.566 1.00 65.00 189 PRO A N 1
ATOM 1519 C CA . PRO A 1 189 ? -67.319 -69.276 49.795 1.00 65.00 189 PRO A CA 1
ATOM 1520 C C . PRO A 1 189 ? -65.995 -68.796 49.188 1.00 65.00 189 PRO A C 1
ATOM 1522 O O . PRO A 1 189 ? -66.009 -67.938 48.279 1.00 65.00 189 PRO A O 1
#

Radius of gyration: 45.52 Å; chains: 1; bounding box: 97×81×125 Å

Foldseek 3Di:
DDDQDDDDDLPVLVVVLVVLVVVLVVVVVVLVVVLVVLVVVLCCLVPVLLPPLVVQLVVLVVQLVVLVVVLVVVCVVDDPVPNPPCPVSVVSNVVSVVSNVVSVVSNVVSVVVNVVSVVVSVVVVVVSVVVVVCSVPVSVVVSVVSVVVSVVVVVSCVVPPDPPPPDDPPPDDDDDDDDDDDDDDDDDD

pLDDT: mean 84.1, std 19.62, range [35.84, 98.25]

Sequence (189 aa):
MSGSAHITSTDAIREFRAALQEYDLEIRDAIAQLLLQLRRTLDWVEHDRARYWPAEVRAASDAVIQAQDDLARCESAIRAEDRRSCYEQRMALEHAKRRQRLAEQKVRVVRRLRISVRQEADAMQGRMLRLTDFLDTEFPRALAALERMSAALDKYTERNAPRSDSGQRESADDSPPQDDTNTAPEPQP

Secondary structure (DSSP, 8-state):
--PPP----SHHHHHHHHHHHHHHHHHHHHHHHHHHHHHHHHHIIIIIIHHHHHHHHHHHHHHHHHHHHHHHHHHHHS-TT-TTTTHHHHHHHHHHHHHHHHHHHHHHHHHHHHHHHHHHHHHHHHHHHHHHHHHHHHHHHHHHHHHHHHHHHHHHHHHHS----------------------------